Protein AF-A0A7S2A7E8-F1 (afdb_monomer)

Solvent-accessible surface area (backbone atoms only — not comparable to full-atom values): 11114 Å² total; per-residue (Å²): 118,69,70,60,55,54,51,49,54,53,49,52,53,51,51,53,52,53,51,52,56,61,47,58,66,58,62,80,76,66,60,86,74,59,50,56,65,54,48,48,55,54,51,45,58,74,67,76,51,79,96,41,72,71,51,55,52,52,43,50,52,33,48,51,32,36,78,76,61,76,42,86,63,74,76,80,82,70,48,62,59,47,61,46,88,50,102,63,18,38,12,35,29,54,48,53,71,69,57,42,35,69,75,64,32,66,92,35,52,45,44,34,44,48,78,46,66,48,70,79,31,70,78,28,83,93,36,56,86,58,71,27,38,39,38,40,33,28,34,65,89,76,40,30,52,49,16,42,39,35,35,28,83,65,17,56,68,51,36,56,59,51,26,58,43,54,75,67,61,41,34,52,63,62,36,59,72,41,82,61,61,84,93,49,74,62,27,60,71,28,67,59,82,46,68,122

Foldseek 3Di:
DVVVVVVVVVVVVVVVVVVVVVVVVVVVPDDDVLCVLVVVLVVVVVVDQPPDPVQNVVQVVQSCCVVPVVDPDHDDRAFDWDWDPDVFIKIKTADDPVRCCVPQNPVQKWKWKDKADQPVQCVDPVNVPDIKMKMWIAGNVPQWTRMIMTTGPPNVVLVVVVSVVVVVRDGLVVLCPDDDDPPDPSNCSSPTDDID

Nearest PDB structures (foldseek):
  1h6v-assembly1_B  TM=9.463E-01  e=1.784E-16  Rattus norvegicus
  8plm-assembly1_A-2  TM=9.404E-01  e=2.136E-16  Schistosoma mansoni
  4la1-assembly1_B  TM=9.451E-01  e=3.890E-16  Schistosoma japonicum
  8plv-assembly1_A  TM=9.405E-01  e=1.015E-15  Schistosoma mansoni
  2nvk-assembly1_X  TM=9.378E-01  e=2.351E-15  Drosophila melanogaster

Mean predicted aligned error: 10.52 Å

Organism: NCBI:txid49249

Structure (mmCIF, N/CA/C/O backbone):
data_AF-A0A7S2A7E8-F1
#
_entry.id   AF-A0A7S2A7E8-F1
#
loop_
_atom_site.group_PDB
_atom_site.id
_atom_site.type_symbol
_atom_site.label_atom_id
_atom_site.label_alt_id
_atom_site.label_comp_id
_atom_site.label_asym_id
_atom_site.label_entity_id
_atom_site.label_seq_id
_atom_site.pdbx_PDB_ins_code
_atom_site.Cartn_x
_atom_site.Cartn_y
_atom_site.Cartn_z
_atom_site.occupancy
_atom_site.B_iso_or_equiv
_atom_site.auth_seq_id
_atom_site.auth_comp_id
_atom_site.auth_asym_id
_atom_site.auth_atom_id
_atom_site.pdbx_PDB_model_num
ATOM 1 N N . GLY A 1 1 ? 9.754 -28.957 1.665 1.00 45.22 1 GLY A N 1
ATOM 2 C CA . GLY A 1 1 ? 8.669 -28.063 1.221 1.00 45.22 1 GLY A CA 1
ATOM 3 C C . GLY A 1 1 ? 7.466 -28.142 2.140 1.00 45.22 1 GLY A C 1
ATOM 4 O O . GLY A 1 1 ? 7.387 -27.375 3.085 1.00 45.22 1 GLY A O 1
ATOM 5 N N . LEU A 1 2 ? 6.572 -29.110 1.924 1.00 32.28 2 LEU A N 1
ATOM 6 C CA . LEU A 1 2 ? 5.252 -29.182 2.577 1.00 32.28 2 LEU A CA 1
ATOM 7 C C . LEU A 1 2 ? 5.266 -29.453 4.097 1.00 32.28 2 LEU A C 1
ATOM 9 O O . LEU A 1 2 ? 4.418 -28.930 4.810 1.00 32.28 2 LEU A O 1
ATOM 13 N N . ARG A 1 3 ? 6.245 -30.196 4.636 1.00 34.53 3 ARG A N 1
ATOM 14 C CA . ARG A 1 3 ? 6.321 -30.486 6.088 1.00 34.53 3 ARG A CA 1
ATOM 15 C C . ARG A 1 3 ? 6.507 -29.243 6.976 1.00 34.53 3 ARG A C 1
ATOM 17 O O . ARG A 1 3 ? 6.006 -29.241 8.094 1.00 34.53 3 ARG A O 1
ATOM 24 N N . ASN A 1 4 ? 7.163 -28.189 6.483 1.00 41.28 4 ASN A N 1
ATOM 25 C CA . ASN A 1 4 ? 7.377 -26.960 7.263 1.00 41.28 4 ASN A CA 1
ATOM 26 C C . ASN A 1 4 ? 6.110 -26.101 7.361 1.00 41.28 4 ASN A C 1
ATOM 28 O O . ASN A 1 4 ? 5.855 -25.524 8.411 1.00 41.28 4 ASN A O 1
ATOM 32 N N . ILE A 1 5 ? 5.276 -26.094 6.318 1.00 45.22 5 ILE A N 1
ATOM 33 C CA . ILE A 1 5 ? 3.982 -25.393 6.310 1.00 45.22 5 ILE A CA 1
ATOM 34 C C . ILE A 1 5 ? 3.009 -26.071 7.281 1.00 45.22 5 ILE A C 1
ATOM 36 O O . ILE A 1 5 ? 2.375 -25.401 8.090 1.00 45.22 5 ILE A O 1
ATOM 40 N N . TYR A 1 6 ? 2.966 -27.408 7.284 1.00 38.28 6 TYR A N 1
ATOM 41 C CA . TYR A 1 6 ? 2.159 -28.162 8.246 1.00 38.28 6 TYR A CA 1
ATOM 42 C C . TYR A 1 6 ? 2.622 -27.959 9.695 1.00 38.28 6 TYR A C 1
ATOM 44 O O . TYR A 1 6 ? 1.778 -27.821 10.574 1.00 38.28 6 TYR A O 1
ATOM 52 N N . CYS A 1 7 ? 3.932 -27.894 9.964 1.00 39.97 7 CYS A N 1
ATOM 53 C CA . CYS A 1 7 ? 4.437 -27.556 11.301 1.00 39.97 7 CYS A CA 1
ATOM 54 C C . CYS A 1 7 ? 4.085 -26.120 11.719 1.00 39.97 7 CYS A C 1
ATOM 56 O O . CYS A 1 7 ? 3.730 -25.907 12.877 1.00 39.97 7 CYS A O 1
ATOM 58 N N . PHE A 1 8 ? 4.128 -25.160 10.791 1.00 42.25 8 PHE A N 1
ATOM 59 C CA . PHE A 1 8 ? 3.772 -23.762 11.046 1.00 42.25 8 PHE A CA 1
ATOM 60 C C . PHE A 1 8 ? 2.272 -23.587 11.340 1.00 42.25 8 PHE A C 1
ATOM 62 O O . PHE A 1 8 ? 1.911 -22.974 12.340 1.00 42.25 8 PHE A O 1
ATOM 69 N N . LEU A 1 9 ? 1.396 -24.230 10.561 1.00 39.84 9 LEU A N 1
ATOM 70 C CA . LEU A 1 9 ? -0.053 -24.276 10.816 1.00 39.84 9 LEU A CA 1
ATOM 71 C C . LEU A 1 9 ? -0.388 -24.946 12.159 1.00 39.84 9 LEU A C 1
ATOM 73 O O . LEU A 1 9 ? -1.264 -24.485 12.887 1.00 39.84 9 LEU A O 1
ATOM 77 N N . ARG A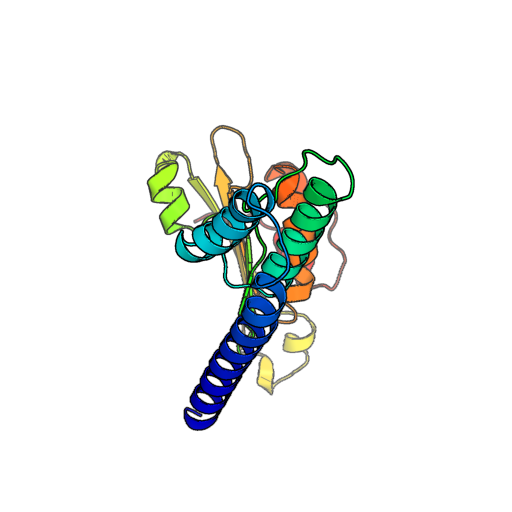 1 10 ? 0.346 -26.003 12.538 1.00 37.91 10 ARG A N 1
ATOM 78 C CA . ARG A 1 10 ? 0.176 -26.671 13.842 1.00 37.91 10 ARG A CA 1
ATOM 79 C C . ARG A 1 10 ? 0.646 -25.811 15.015 1.00 37.91 10 ARG A C 1
ATOM 81 O O . ARG A 1 10 ? 0.077 -25.914 16.100 1.00 37.91 10 ARG A O 1
ATOM 88 N N . PHE A 1 11 ? 1.676 -24.991 14.807 1.00 44.00 11 PHE A N 1
ATOM 89 C CA . PHE A 1 11 ? 2.144 -24.014 15.787 1.00 44.00 11 PHE A CA 1
ATOM 90 C C . PHE A 1 11 ? 1.119 -22.889 15.971 1.00 44.00 11 PHE A C 1
ATOM 92 O O . PHE A 1 11 ? 0.752 -22.599 17.106 1.00 44.00 11 PHE A O 1
ATOM 99 N N . LEU A 1 12 ? 0.570 -22.351 14.877 1.00 42.03 12 LEU A N 1
ATOM 100 C CA . LEU A 1 12 ? -0.511 -21.361 14.900 1.00 42.03 12 LEU A CA 1
ATOM 101 C C . LEU A 1 12 ? -1.766 -21.883 15.609 1.00 42.03 12 LEU A C 1
ATOM 103 O O . LEU A 1 12 ? -2.254 -21.229 16.526 1.00 42.03 12 LEU A O 1
ATOM 107 N N . MET A 1 13 ? -2.234 -23.094 15.285 1.00 40.91 13 MET A N 1
ATOM 108 C CA . MET A 1 13 ? -3.374 -23.692 15.994 1.00 40.91 13 MET A CA 1
ATOM 109 C C . MET A 1 13 ? -3.096 -23.881 17.491 1.00 40.91 13 MET A C 1
ATOM 111 O O . MET A 1 13 ? -3.969 -23.614 18.310 1.00 40.91 13 MET A O 1
ATOM 115 N N . ARG A 1 14 ? -1.886 -24.304 17.885 1.00 39.31 14 ARG A N 1
ATOM 116 C CA . ARG A 1 14 ? -1.528 -24.441 19.310 1.00 39.31 14 ARG A CA 1
ATOM 117 C C . ARG A 1 14 ? -1.414 -23.097 20.029 1.00 39.31 14 ARG A C 1
ATOM 119 O O . ARG A 1 14 ? -1.748 -23.026 21.207 1.00 39.31 14 ARG A O 1
ATOM 126 N N . PHE A 1 15 ? -0.988 -22.044 19.337 1.00 43.00 15 PHE A N 1
ATOM 127 C CA . PHE A 1 15 ? -0.951 -20.688 19.881 1.00 43.00 15 PHE A CA 1
ATOM 128 C C . PHE A 1 15 ? -2.370 -20.140 20.116 1.00 43.00 15 PHE A C 1
ATOM 130 O O . PHE A 1 15 ? -2.640 -19.574 21.172 1.00 43.00 15 PHE A O 1
ATOM 137 N N . PHE A 1 16 ? -3.303 -20.410 19.196 1.00 44.44 16 PHE A N 1
ATOM 138 C CA . PHE A 1 16 ? -4.726 -20.074 19.342 1.00 44.44 16 PHE A CA 1
ATOM 139 C C . PHE A 1 16 ? -5.417 -20.836 20.486 1.00 44.44 16 PHE A C 1
ATOM 141 O O . PHE A 1 16 ? -6.196 -20.243 21.235 1.00 44.44 16 PHE A O 1
ATOM 148 N N . VAL A 1 17 ? -5.099 -22.123 20.672 1.00 45.19 17 VAL A N 1
ATOM 149 C CA . VAL A 1 17 ? -5.604 -22.928 21.805 1.00 45.19 17 VAL A CA 1
ATOM 150 C C . VAL A 1 17 ? -5.052 -22.418 23.146 1.00 45.19 17 VAL A C 1
ATOM 152 O O . VAL A 1 17 ? -5.781 -22.322 24.127 1.00 45.19 17 VAL A O 1
ATOM 155 N N . CYS A 1 18 ? -3.784 -22.004 23.188 1.00 37.19 18 CYS A N 1
ATOM 156 C CA . CYS A 1 18 ? -3.176 -21.452 24.402 1.00 37.19 18 CYS A CA 1
ATOM 157 C C . CYS A 1 18 ? -3.768 -20.078 24.780 1.00 37.19 18 CYS A C 1
ATOM 159 O O . CYS A 1 18 ? -3.973 -19.790 25.959 1.00 37.19 18 CYS A O 1
ATOM 161 N N . LEU A 1 19 ? -4.109 -19.242 23.787 1.00 46.53 19 LEU A N 1
ATOM 162 C CA . LEU A 1 19 ? -4.817 -17.981 24.027 1.00 46.53 19 LEU A CA 1
ATOM 163 C C . LEU A 1 19 ? -6.229 -18.224 24.573 1.00 46.53 19 LEU A C 1
ATOM 165 O O . LEU A 1 19 ? -6.632 -17.569 25.529 1.00 46.53 19 LEU A O 1
ATOM 169 N N . THR A 1 20 ? -6.965 -19.177 23.998 1.00 45.25 20 THR A N 1
ATOM 170 C CA . THR A 1 20 ? -8.332 -19.494 24.441 1.00 45.25 20 THR A CA 1
ATOM 171 C C . THR A 1 20 ? -8.359 -20.069 25.858 1.00 45.25 20 THR A C 1
ATOM 173 O O . THR A 1 20 ? -9.197 -19.645 26.650 1.00 45.25 20 THR A O 1
ATOM 176 N N . GLU A 1 21 ? -7.414 -20.932 26.245 1.00 37.22 21 GLU A N 1
ATOM 177 C CA . GLU A 1 21 ? -7.353 -21.448 27.623 1.00 37.22 21 GLU A CA 1
ATOM 178 C C . GLU A 1 21 ? -6.929 -20.388 28.658 1.00 37.22 21 GLU A C 1
ATOM 180 O O . GLU A 1 21 ? -7.515 -20.327 29.742 1.00 37.22 21 GLU A O 1
ATOM 185 N N . CYS A 1 22 ? -5.992 -19.492 28.324 1.00 39.41 22 CYS A N 1
ATOM 186 C CA . CYS A 1 22 ? -5.633 -18.365 29.197 1.00 39.41 22 CYS A CA 1
ATOM 187 C C . CYS A 1 22 ? -6.807 -17.390 29.414 1.00 39.41 22 CYS A C 1
ATOM 189 O O . CYS A 1 22 ? -6.968 -16.844 30.508 1.00 39.41 22 CYS A O 1
ATOM 191 N N . ILE A 1 23 ? -7.646 -17.202 28.393 1.00 47.34 23 ILE A N 1
ATOM 192 C CA . ILE A 1 23 ? -8.813 -16.309 28.413 1.00 47.34 23 ILE A CA 1
ATOM 193 C C . ILE A 1 23 ? -9.976 -16.919 29.205 1.00 47.34 23 ILE A C 1
ATOM 195 O O . ILE A 1 23 ? -10.592 -16.229 30.017 1.00 47.34 23 ILE A O 1
ATOM 199 N N . VAL A 1 24 ? -10.261 -18.217 29.043 1.00 44.88 24 VAL A N 1
ATOM 200 C CA . VAL A 1 24 ? -11.333 -18.900 29.798 1.00 44.88 24 VAL A CA 1
ATOM 201 C C . VAL A 1 24 ? -11.050 -18.884 31.305 1.00 44.88 24 VAL A C 1
ATOM 203 O O . VAL A 1 24 ? -11.980 -18.790 32.109 1.00 44.88 24 VAL A O 1
ATOM 206 N N . LEU A 1 25 ? -9.776 -18.884 31.713 1.00 37.72 25 LEU A N 1
ATOM 207 C CA . LEU A 1 25 ? -9.400 -18.732 33.121 1.00 37.72 25 LEU A CA 1
ATOM 208 C C . LEU A 1 25 ? -9.714 -17.328 33.675 1.00 37.72 25 LEU A C 1
ATOM 210 O O . LEU A 1 25 ? -10.028 -17.195 34.857 1.00 37.72 25 LEU A O 1
ATOM 214 N N . THR A 1 26 ? -9.689 -16.291 32.830 1.00 44.03 26 THR A N 1
ATOM 215 C CA . THR A 1 26 ? -10.048 -14.913 33.217 1.00 44.03 26 THR A CA 1
ATOM 216 C C . THR A 1 26 ? -11.568 -14.707 33.313 1.00 44.03 26 THR A C 1
ATOM 218 O O . THR A 1 26 ? -12.028 -13.834 34.046 1.00 44.03 26 THR A O 1
ATOM 221 N N . MET A 1 27 ? -12.368 -15.547 32.642 1.00 39.22 27 MET A N 1
ATOM 222 C CA . MET A 1 27 ? -13.838 -15.449 32.589 1.00 39.22 27 MET A CA 1
ATOM 223 C C . MET A 1 27 ? -14.564 -15.829 33.892 1.00 39.22 27 MET A C 1
ATOM 225 O O . MET A 1 27 ? -15.758 -15.573 34.012 1.00 39.22 27 MET A O 1
ATOM 229 N N . ARG A 1 28 ? -13.890 -16.419 34.891 1.00 38.84 28 ARG A N 1
ATOM 230 C CA . ARG A 1 28 ? -14.536 -16.798 36.169 1.00 38.84 28 ARG A CA 1
ATOM 231 C C . ARG A 1 28 ? -14.682 -15.655 37.182 1.00 38.84 28 ARG A C 1
ATOM 233 O O . ARG A 1 28 ? -15.254 -15.886 38.241 1.00 38.84 28 ARG A O 1
ATOM 240 N N . VAL A 1 29 ? -14.172 -14.457 36.888 1.00 43.53 29 VAL A N 1
ATOM 241 C CA . VAL A 1 29 ? -14.037 -13.373 37.884 1.00 43.53 29 VAL A CA 1
ATOM 242 C C . VAL A 1 29 ? -14.904 -12.139 37.582 1.00 43.53 29 VAL A C 1
ATOM 244 O O . VAL A 1 29 ? -14.930 -11.220 38.392 1.00 43.53 29 VAL A O 1
ATOM 247 N N . ILE A 1 30 ? -15.630 -12.070 36.459 1.00 44.19 30 ILE A N 1
ATOM 248 C CA . ILE A 1 30 ? -16.087 -10.766 35.949 1.00 44.19 30 ILE A CA 1
ATOM 249 C C . ILE A 1 30 ? -17.612 -10.701 35.715 1.00 44.19 30 ILE A C 1
ATOM 251 O O . ILE A 1 30 ? -18.166 -11.465 34.928 1.00 44.19 30 ILE A O 1
ATOM 255 N N . ASP A 1 31 ? -18.260 -9.763 36.420 1.00 40.94 31 ASP A N 1
ATOM 256 C CA . ASP A 1 31 ? -19.704 -9.477 36.466 1.00 40.94 31 ASP A CA 1
ATOM 257 C C . ASP A 1 31 ? -20.374 -9.195 35.104 1.00 40.94 31 ASP A C 1
ATOM 259 O O . ASP A 1 31 ? -19.752 -8.782 34.123 1.00 40.94 31 ASP A O 1
ATOM 263 N N . SER A 1 32 ? -21.702 -9.347 35.081 1.00 44.53 32 SER A N 1
ATOM 264 C CA . SER A 1 32 ? -22.597 -9.389 33.911 1.00 44.53 32 SER A CA 1
ATOM 265 C C . SER A 1 32 ? -22.569 -8.197 32.937 1.00 44.53 32 SER A C 1
ATOM 267 O O . SER A 1 32 ? -23.084 -8.339 31.829 1.00 44.53 32 SER A O 1
ATOM 269 N N . LEU A 1 33 ? -21.969 -7.050 33.282 1.00 44.44 33 LEU A N 1
ATOM 270 C CA . LEU A 1 33 ? -21.757 -5.942 32.330 1.00 44.44 33 LEU A CA 1
ATOM 271 C C . LEU A 1 33 ? -20.507 -6.126 31.451 1.00 44.44 33 LEU A C 1
ATOM 273 O O . LEU A 1 33 ? -20.507 -5.695 30.302 1.00 44.44 33 LEU A O 1
ATOM 277 N N . PHE A 1 34 ? -19.468 -6.803 31.943 1.00 46.28 34 PHE A N 1
ATOM 278 C CA . PHE A 1 34 ? -18.232 -7.039 31.183 1.00 46.28 34 PHE A CA 1
ATOM 279 C C . PHE A 1 34 ? -18.396 -8.084 30.080 1.00 46.28 34 PHE A C 1
ATOM 281 O O . PHE A 1 34 ? -17.611 -8.124 29.131 1.00 46.28 34 PHE A O 1
ATOM 288 N N . CYS A 1 35 ? -19.422 -8.928 30.202 1.00 50.41 35 CYS A N 1
ATOM 289 C CA . CYS A 1 35 ? -19.690 -9.988 29.247 1.00 50.41 35 CYS A CA 1
ATOM 290 C C . CYS A 1 35 ? -19.978 -9.413 27.853 1.00 50.41 35 CYS A C 1
ATOM 292 O O . CYS A 1 35 ? -19.478 -9.953 26.881 1.00 50.41 35 CYS A O 1
ATOM 294 N N . PHE A 1 36 ? -20.681 -8.280 27.728 1.00 52.56 36 PHE A N 1
ATOM 295 C CA . PHE A 1 36 ? -21.086 -7.756 26.416 1.00 52.56 36 PHE A CA 1
ATOM 296 C C . PHE A 1 36 ? -19.918 -7.321 25.525 1.00 52.56 36 PHE A C 1
ATOM 298 O O . PHE A 1 36 ? -19.856 -7.758 24.380 1.00 52.56 36 PHE A O 1
ATOM 305 N N . ASP A 1 37 ? -18.980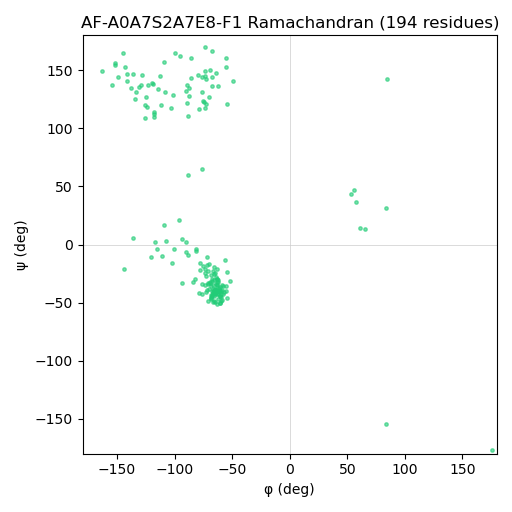 -6.515 26.027 1.00 52.09 37 ASP A N 1
ATOM 306 C CA . ASP A 1 37 ? -17.855 -6.022 25.217 1.00 52.09 37 ASP A CA 1
ATOM 307 C C . ASP A 1 37 ? -16.840 -7.124 24.880 1.00 52.09 37 ASP A C 1
ATOM 309 O O . ASP A 1 37 ? -16.262 -7.137 23.790 1.00 52.09 37 ASP A O 1
ATOM 313 N N . LEU A 1 38 ? -16.635 -8.073 25.801 1.00 54.88 38 LEU A N 1
ATOM 314 C CA . LEU A 1 38 ? -15.753 -9.219 25.590 1.00 54.88 38 LEU A CA 1
ATOM 315 C C . LEU A 1 38 ? -16.381 -10.224 24.609 1.00 54.88 38 LEU A C 1
ATOM 317 O O . LEU A 1 38 ? -15.700 -10.726 23.717 1.00 54.88 38 LEU A O 1
ATOM 321 N N . LEU A 1 39 ? -17.690 -10.471 24.723 1.00 54.78 39 LEU A N 1
ATOM 322 C CA . LEU A 1 39 ? -18.442 -11.298 23.780 1.00 54.78 39 LEU A CA 1
ATOM 323 C C . LEU A 1 39 ? -18.456 -10.649 22.390 1.00 54.78 39 LEU A C 1
ATOM 325 O O . LEU A 1 39 ? -18.229 -11.347 21.411 1.00 54.78 39 LEU A O 1
ATOM 329 N N . PHE A 1 40 ? -18.610 -9.320 22.301 1.00 56.03 40 PHE A N 1
ATOM 330 C CA . PHE A 1 40 ? -18.488 -8.578 21.040 1.00 56.03 40 PHE A CA 1
ATOM 331 C C . PHE A 1 40 ? -17.092 -8.706 20.433 1.00 56.03 40 PHE A C 1
ATOM 333 O O . PHE A 1 40 ? -16.971 -8.857 19.224 1.00 56.03 40 PHE A O 1
ATOM 340 N N . PHE A 1 41 ? -16.033 -8.661 21.246 1.00 56.84 41 PHE A N 1
ATOM 341 C CA . PHE A 1 41 ? -14.663 -8.866 20.777 1.00 56.84 41 PHE A CA 1
ATOM 342 C C . PHE A 1 41 ? -14.480 -10.253 20.143 1.00 56.84 41 PHE A C 1
ATOM 344 O O . PHE A 1 41 ? -13.921 -10.345 19.053 1.00 56.84 41 PHE A O 1
ATOM 351 N N . PHE A 1 42 ? -14.994 -11.319 20.765 1.00 57.16 42 PHE A N 1
ATOM 352 C CA . PHE A 1 42 ? -14.919 -12.671 20.195 1.00 57.16 42 PHE A CA 1
ATOM 353 C C . PHE A 1 42 ? -15.845 -12.876 18.991 1.00 57.16 42 PHE A C 1
ATOM 355 O O . PHE A 1 42 ? -15.435 -13.483 18.005 1.00 57.16 42 PHE A O 1
ATOM 362 N N . ASP A 1 43 ? -17.059 -12.328 19.029 1.00 53.88 43 ASP A N 1
ATOM 363 C CA . ASP A 1 43 ? -18.019 -12.382 17.920 1.00 53.88 43 ASP A CA 1
ATOM 364 C C . ASP A 1 43 ? -17.480 -11.651 16.678 1.00 53.88 43 ASP A C 1
ATOM 366 O O . ASP A 1 43 ? -17.620 -12.100 15.545 1.00 53.88 43 ASP A O 1
ATOM 370 N N . LYS A 1 44 ? -16.729 -10.568 16.888 1.00 54.53 44 LYS A N 1
ATOM 371 C CA . LYS A 1 44 ? -16.010 -9.840 15.840 1.00 54.53 44 LYS A CA 1
ATOM 372 C C . LYS A 1 44 ? -14.952 -10.708 15.141 1.00 54.53 44 LYS A C 1
ATOM 374 O O . LYS A 1 44 ? -14.870 -10.663 13.916 1.00 54.53 44 LYS A O 1
ATOM 379 N N . PHE A 1 45 ? -14.210 -11.553 15.863 1.00 57.72 45 PHE A N 1
ATOM 380 C CA . PHE A 1 45 ? -13.316 -12.539 15.233 1.00 57.72 45 PHE A CA 1
ATOM 381 C C . PHE A 1 45 ? -14.082 -13.583 14.406 1.00 57.72 45 PHE A C 1
ATOM 383 O O . PHE A 1 45 ? -13.609 -13.981 13.347 1.00 57.72 45 PHE A O 1
ATOM 390 N N . ALA A 1 46 ? -15.288 -13.972 14.829 1.00 53.41 46 ALA A N 1
ATOM 391 C CA . ALA A 1 46 ? -16.144 -14.884 14.067 1.00 53.41 46 ALA A CA 1
ATOM 392 C C . ALA A 1 46 ? -16.763 -14.245 12.800 1.00 53.41 46 ALA A C 1
ATOM 394 O O . ALA A 1 46 ? -17.198 -14.964 11.904 1.00 53.41 46 ALA A O 1
ATOM 395 N N . GLN A 1 47 ? -16.776 -12.910 12.694 1.00 55.75 47 GLN A N 1
ATOM 396 C CA . GLN A 1 47 ? -17.412 -12.138 11.613 1.00 55.75 47 GLN A CA 1
ATOM 397 C C . GLN A 1 47 ? -16.461 -11.718 10.470 1.00 55.75 47 GLN A C 1
ATOM 399 O O . GLN A 1 47 ? -16.766 -10.780 9.734 1.00 55.75 47 GLN A O 1
ATOM 404 N N . GLY A 1 48 ? -15.322 -12.394 10.285 1.00 63.78 48 GLY A N 1
ATOM 405 C CA . GLY A 1 48 ? -14.444 -12.156 9.125 1.00 63.78 48 GLY A CA 1
ATOM 406 C C . GLY A 1 48 ? -13.468 -10.985 9.284 1.00 63.78 48 GLY A C 1
ATOM 407 O O . GLY A 1 48 ? -13.120 -10.319 8.311 1.00 63.78 48 GLY A O 1
ATOM 408 N N . ILE A 1 49 ? -13.021 -10.719 10.511 1.00 74.94 49 ILE A N 1
ATOM 409 C CA . ILE A 1 49 ? -11.944 -9.760 10.781 1.00 74.94 49 ILE A CA 1
ATOM 410 C C . ILE A 1 49 ? -10.587 -10.371 10.414 1.00 74.94 49 ILE A C 1
ATOM 412 O O . ILE A 1 49 ? -10.387 -11.560 10.654 1.00 74.94 49 ILE A O 1
ATOM 416 N N . PRO A 1 50 ? -9.624 -9.581 9.893 1.00 78.19 50 PRO A N 1
ATOM 417 C CA . PRO A 1 50 ? -8.292 -10.092 9.588 1.00 78.19 50 PRO A CA 1
ATOM 418 C C . PRO A 1 50 ? -7.627 -10.764 10.798 1.00 78.19 50 PRO A C 1
ATOM 420 O O . PRO A 1 50 ? -7.393 -10.128 11.829 1.00 78.19 50 PRO A O 1
ATOM 423 N N . GLU A 1 51 ? -7.280 -12.044 10.650 1.00 85.75 51 GLU A N 1
ATOM 424 C CA . GLU A 1 51 ? -6.622 -12.868 11.673 1.00 85.75 51 GLU A CA 1
ATOM 425 C C . GLU A 1 51 ? -5.124 -12.526 11.796 1.00 85.75 51 GLU A C 1
ATOM 427 O O . GLU A 1 51 ? -4.241 -13.321 11.478 1.00 85.75 51 GLU A O 1
ATOM 432 N N . LEU A 1 52 ? -4.822 -11.301 12.233 1.00 85.88 52 LEU A N 1
ATOM 433 C CA . LEU A 1 52 ? -3.460 -10.772 12.322 1.00 85.88 52 LEU A CA 1
ATOM 434 C C . LEU A 1 52 ? -3.093 -10.413 13.766 1.00 85.88 52 LEU A C 1
ATOM 436 O O . LEU A 1 52 ? -3.863 -9.776 14.486 1.00 85.88 52 LEU A O 1
ATOM 440 N N . THR A 1 53 ? -1.870 -10.744 14.188 1.00 88.88 53 THR A N 1
ATOM 441 C CA . THR A 1 53 ? -1.383 -10.441 15.546 1.00 88.88 53 THR A CA 1
ATOM 442 C C . THR A 1 53 ? -1.490 -8.950 15.915 1.00 88.88 53 THR A C 1
ATOM 444 O O . THR A 1 53 ? -2.018 -8.658 16.991 1.00 88.88 53 THR A O 1
ATOM 447 N N . PRO A 1 54 ? -1.086 -7.979 15.060 1.00 90.50 54 PRO A N 1
ATOM 448 C CA . PRO A 1 54 ? -1.240 -6.555 15.379 1.00 90.50 54 PRO A CA 1
ATOM 449 C C . PRO A 1 54 ? -2.703 -6.127 15.534 1.00 90.50 54 PRO A C 1
ATOM 451 O O . PRO A 1 54 ? -3.002 -5.228 16.320 1.00 90.50 54 PRO A O 1
ATOM 454 N N . VAL A 1 55 ? -3.622 -6.797 14.829 1.00 89.25 55 VAL A N 1
ATOM 455 C CA . VAL A 1 55 ? -5.062 -6.534 14.927 1.00 89.25 55 VAL A CA 1
ATOM 456 C C . VAL A 1 55 ? -5.588 -6.954 16.294 1.00 89.25 55 VAL A C 1
ATOM 458 O O . VAL A 1 55 ? -6.244 -6.158 16.962 1.00 89.25 55 VAL A O 1
ATOM 461 N N . ALA A 1 56 ? -5.233 -8.156 16.757 1.00 87.88 56 ALA A N 1
ATOM 462 C CA . ALA A 1 56 ? -5.613 -8.639 18.084 1.00 87.88 56 ALA A CA 1
ATOM 463 C C . ALA A 1 56 ? -5.075 -7.735 19.209 1.00 87.88 56 ALA A C 1
ATOM 465 O O . ALA A 1 56 ? -5.811 -7.397 20.138 1.00 87.88 56 ALA A O 1
ATOM 466 N N . ILE A 1 57 ? -3.817 -7.291 19.101 1.00 87.75 57 ILE A N 1
ATOM 467 C CA . ILE A 1 57 ? -3.191 -6.389 20.079 1.00 87.75 57 ILE A CA 1
ATOM 468 C C . ILE A 1 57 ? -3.921 -5.041 20.117 1.00 87.75 57 ILE A C 1
ATOM 470 O O . ILE A 1 57 ? -4.319 -4.590 21.192 1.00 87.75 57 ILE A O 1
ATOM 474 N N . GLN A 1 58 ? -4.142 -4.403 18.962 1.00 91.75 58 GLN A N 1
ATOM 475 C CA . GLN A 1 58 ? -4.799 -3.095 18.909 1.00 91.75 58 GLN A CA 1
ATOM 476 C C . GLN A 1 58 ? -6.256 -3.164 19.383 1.00 91.75 58 GLN A C 1
ATOM 478 O O . GLN A 1 58 ? -6.715 -2.274 20.105 1.00 91.75 58 GLN A O 1
ATOM 483 N N . ALA A 1 59 ? -6.973 -4.232 19.026 1.00 89.75 59 ALA A N 1
ATOM 484 C CA . ALA A 1 59 ? -8.327 -4.480 19.502 1.00 89.75 59 ALA A CA 1
ATOM 485 C C . ALA A 1 59 ? -8.360 -4.624 21.034 1.00 89.75 59 ALA A C 1
ATOM 487 O O . ALA A 1 59 ? -9.206 -4.006 21.682 1.00 89.75 59 ALA A O 1
ATOM 488 N N . GLY A 1 60 ? -7.409 -5.367 21.615 1.00 87.75 60 GLY A N 1
ATOM 489 C CA . GLY A 1 60 ? -7.262 -5.527 23.064 1.00 87.75 60 GLY A CA 1
ATOM 490 C C . GLY A 1 60 ? -6.933 -4.216 23.786 1.00 87.75 60 GLY A C 1
ATOM 491 O O . GLY A 1 60 ? -7.546 -3.907 24.807 1.00 87.75 60 GLY A O 1
ATOM 492 N N . ILE A 1 61 ? -6.034 -3.397 23.227 1.00 91.06 61 ILE A N 1
ATOM 493 C CA . ILE A 1 61 ? -5.712 -2.062 23.760 1.00 91.06 61 ILE A CA 1
ATOM 494 C C . ILE A 1 61 ? -6.959 -1.172 23.770 1.00 91.06 61 ILE A C 1
ATOM 496 O O . ILE A 1 61 ? -7.285 -0.579 24.800 1.00 91.06 61 ILE A O 1
ATOM 500 N N . ASN A 1 62 ? -7.677 -1.089 22.647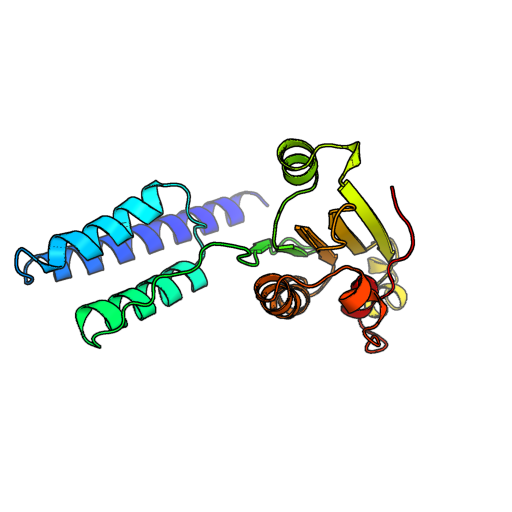 1.00 91.12 62 ASN A N 1
ATOM 501 C CA . ASN A 1 62 ? -8.880 -0.261 22.555 1.00 91.12 62 ASN A CA 1
ATOM 502 C C . ASN A 1 62 ? -9.973 -0.771 23.501 1.00 91.12 62 ASN A C 1
ATOM 504 O O . ASN A 1 62 ? -10.614 0.029 24.172 1.00 91.12 62 ASN A O 1
ATOM 508 N N . LEU A 1 63 ? -10.148 -2.090 23.618 1.00 90.38 63 LEU A N 1
ATOM 509 C CA . LEU A 1 63 ? -11.075 -2.688 24.576 1.00 90.38 63 LEU A CA 1
ATOM 510 C C . LEU A 1 63 ? -10.721 -2.319 26.024 1.00 90.38 63 LEU A C 1
ATOM 512 O O . LEU A 1 63 ? -11.581 -1.832 26.753 1.00 90.38 63 LEU A O 1
ATOM 516 N N . SER A 1 64 ? -9.455 -2.468 26.425 1.00 92.38 64 SER A N 1
ATOM 517 C CA . SER A 1 64 ? -8.999 -2.096 27.770 1.00 92.38 64 SER A CA 1
ATOM 518 C C . SER A 1 64 ? -9.238 -0.614 28.069 1.00 92.38 64 SER A C 1
ATOM 520 O O . SER A 1 64 ? -9.621 -0.266 29.184 1.00 92.38 64 SER A O 1
ATOM 522 N N . ARG A 1 65 ? -9.034 0.271 27.084 1.00 93.31 65 ARG A N 1
ATOM 523 C CA . ARG A 1 65 ? -9.298 1.712 27.230 1.00 93.31 65 ARG A CA 1
ATOM 524 C C . ARG A 1 65 ? -10.782 2.020 27.411 1.00 93.31 65 ARG A C 1
ATOM 526 O O . ARG A 1 65 ? -11.100 2.950 28.146 1.00 93.31 65 ARG A O 1
ATOM 533 N N . ARG A 1 66 ? -11.683 1.265 26.776 1.00 92.69 66 ARG A N 1
ATOM 534 C CA . ARG A 1 66 ? -13.132 1.428 26.978 1.00 92.69 66 ARG A CA 1
ATOM 535 C C . ARG A 1 66 ? -13.566 0.934 28.355 1.00 92.69 66 ARG A C 1
ATOM 537 O O . ARG A 1 66 ? -14.218 1.674 29.081 1.00 92.69 66 ARG A O 1
ATOM 544 N N . LEU A 1 67 ? -13.129 -0.267 28.738 1.00 89.69 67 LEU A N 1
ATOM 545 C CA . LEU A 1 67 ? -13.521 -0.895 30.004 1.00 89.69 67 LEU A CA 1
ATOM 546 C C . LEU A 1 67 ? -12.990 -0.151 31.234 1.00 89.69 67 LEU A C 1
ATOM 548 O O . LEU A 1 67 ? -13.705 -0.011 32.221 1.00 89.69 67 LEU A O 1
ATOM 552 N N . PHE A 1 68 ? -11.741 0.319 31.185 1.00 93.88 68 PHE A N 1
ATOM 553 C CA . PHE A 1 68 ? -11.050 0.840 32.371 1.00 93.88 68 PHE A CA 1
ATOM 554 C C . PHE A 1 68 ? -10.602 2.300 32.247 1.00 93.88 68 PHE A C 1
ATOM 556 O O . PHE A 1 68 ? -10.188 2.893 33.238 1.00 93.88 68 PHE A O 1
ATOM 563 N N . GLY A 1 69 ? -10.659 2.886 31.048 1.00 91.69 69 GLY A N 1
ATOM 564 C CA . GLY A 1 69 ? -10.149 4.233 30.771 1.00 91.69 69 GLY A CA 1
ATOM 565 C C . GLY A 1 69 ? -11.203 5.249 30.330 1.00 91.69 69 GLY A C 1
ATOM 566 O O . GLY A 1 69 ? -10.834 6.374 30.008 1.00 91.69 69 GLY A O 1
ATOM 567 N N . GLY A 1 70 ? -12.487 4.872 30.264 1.00 92.44 70 GLY A N 1
ATOM 568 C CA . GLY A 1 70 ? -13.573 5.759 29.824 1.00 92.44 70 GLY A CA 1
ATOM 569 C C . GLY A 1 70 ? -13.488 6.194 28.355 1.00 92.44 70 GLY A C 1
ATOM 570 O O . GLY A 1 70 ? -14.179 7.125 27.948 1.00 92.44 70 GLY A O 1
ATOM 571 N N . SER A 1 71 ? -12.635 5.550 27.552 1.00 94.62 71 SER A N 1
ATOM 572 C CA . SER A 1 71 ? -12.554 5.817 26.116 1.00 94.62 71 SER A CA 1
ATOM 573 C C . SER A 1 71 ? -13.818 5.329 25.409 1.00 94.62 71 SER A C 1
ATOM 575 O O . SER A 1 71 ? -14.430 4.343 25.812 1.00 94.62 71 SER A O 1
ATOM 577 N N . THR A 1 72 ? -14.181 5.985 24.311 1.00 93.81 72 THR A N 1
ATOM 578 C CA . THR A 1 72 ? -15.230 5.534 23.383 1.00 93.81 72 THR A CA 1
ATOM 579 C C . THR A 1 72 ? -14.650 5.025 22.062 1.00 93.81 72 THR A C 1
ATOM 581 O O . THR A 1 72 ? -15.394 4.645 21.158 1.00 93.81 72 THR A O 1
ATOM 584 N N . GLU A 1 73 ? -13.320 4.992 21.933 1.00 91.56 73 GLU A N 1
ATOM 585 C CA . GLU A 1 73 ? -12.658 4.604 20.694 1.00 91.56 73 GLU A CA 1
ATOM 586 C C . GLU A 1 73 ? -12.831 3.105 20.417 1.00 91.56 73 GLU A C 1
ATOM 588 O O . GLU A 1 73 ? -12.533 2.225 21.238 1.00 91.56 73 GLU A O 1
ATOM 593 N N . SER A 1 74 ? -13.312 2.810 19.211 1.00 88.81 74 SER A N 1
ATOM 594 C CA . SER A 1 74 ? -13.389 1.458 18.669 1.00 88.81 74 SER A CA 1
ATOM 595 C C . SER A 1 74 ? -12.225 1.198 17.717 1.00 88.81 74 SER A C 1
ATOM 597 O O . SER A 1 74 ? -11.494 2.105 17.318 1.00 88.81 74 SER A O 1
ATOM 599 N N . MET A 1 75 ? -11.990 -0.072 17.401 1.00 87.69 75 MET A N 1
ATOM 600 C CA . MET A 1 75 ? -10.978 -0.423 16.416 1.00 87.69 75 MET A CA 1
ATOM 601 C C . MET A 1 75 ? -11.487 -0.154 14.996 1.00 87.69 75 MET A C 1
ATOM 603 O O . MET A 1 75 ? -12.571 -0.595 14.623 1.00 87.69 75 MET A O 1
ATOM 607 N N . ASP A 1 76 ? -10.663 0.526 14.201 1.00 89.50 76 ASP A N 1
ATOM 608 C CA . ASP A 1 76 ? -10.872 0.692 12.767 1.00 89.50 76 ASP A CA 1
ATOM 609 C C . ASP A 1 76 ? -10.236 -0.472 11.994 1.00 89.50 76 ASP A C 1
ATOM 611 O O . ASP A 1 76 ? -9.009 -0.594 11.924 1.00 89.50 76 ASP A O 1
ATOM 615 N N . TYR A 1 77 ? -11.093 -1.308 11.409 1.00 89.50 77 TYR A N 1
ATOM 616 C CA . TYR A 1 77 ? -10.709 -2.482 10.625 1.00 89.50 77 TYR A CA 1
ATOM 617 C C . TYR A 1 77 ? -10.527 -2.194 9.129 1.00 89.50 77 TYR A C 1
ATOM 619 O O . TYR A 1 77 ? -10.242 -3.109 8.359 1.00 89.50 77 TYR A O 1
ATOM 627 N N . LYS A 1 78 ? -10.680 -0.940 8.691 1.00 90.00 78 LYS A N 1
ATOM 628 C CA . LYS A 1 78 ? -10.439 -0.565 7.296 1.00 90.00 78 LYS A CA 1
ATOM 629 C C . LYS A 1 78 ? -8.946 -0.389 7.033 1.00 90.00 78 LYS A C 1
ATOM 631 O O . LYS A 1 78 ? -8.200 0.106 7.886 1.00 90.00 78 LYS A O 1
ATOM 636 N N . ASN A 1 79 ? -8.537 -0.740 5.812 1.00 91.69 79 ASN A N 1
ATOM 637 C CA . ASN A 1 79 ? -7.183 -0.534 5.290 1.00 91.69 79 ASN A CA 1
ATOM 638 C C . ASN A 1 79 ? -6.090 -1.105 6.211 1.00 91.69 79 ASN A C 1
ATOM 640 O O . ASN A 1 79 ? -5.078 -0.454 6.472 1.00 91.69 79 ASN A O 1
ATOM 644 N N . ILE A 1 80 ? -6.303 -2.318 6.729 1.00 94.06 80 ILE A N 1
ATOM 645 C CA . ILE A 1 80 ? -5.273 -3.050 7.467 1.00 94.06 80 ILE A CA 1
ATOM 646 C C . ILE A 1 80 ? -4.235 -3.565 6.463 1.00 94.06 80 ILE A C 1
ATOM 648 O O . ILE A 1 80 ? -4.559 -4.372 5.591 1.00 94.06 80 ILE A O 1
ATOM 652 N N . CYS A 1 81 ? -2.986 -3.109 6.590 1.00 95.12 81 CYS A N 1
ATOM 653 C CA . CYS A 1 81 ? -1.885 -3.661 5.805 1.00 95.12 81 CYS A CA 1
ATOM 654 C C . CYS A 1 81 ? -1.673 -5.134 6.136 1.00 95.12 81 CYS A C 1
ATOM 656 O O . CYS A 1 81 ? -1.627 -5.522 7.303 1.00 95.12 81 CYS A O 1
ATOM 658 N N . THR A 1 82 ? -1.476 -5.931 5.094 1.00 94.75 82 THR A N 1
ATOM 659 C CA . THR A 1 82 ? -1.166 -7.355 5.206 1.00 94.75 82 THR A CA 1
ATOM 660 C C . THR A 1 82 ? 0.073 -7.666 4.382 1.00 94.75 82 THR A C 1
ATOM 662 O O . THR A 1 82 ? 0.312 -7.053 3.341 1.00 94.75 82 THR A O 1
ATOM 665 N N . THR A 1 83 ? 0.890 -8.611 4.842 1.00 97.06 83 THR A N 1
ATOM 666 C CA . THR A 1 83 ? 2.052 -9.094 4.089 1.00 97.06 83 THR A CA 1
ATOM 667 C C . THR A 1 83 ? 2.162 -10.605 4.186 1.00 97.06 83 THR A C 1
ATOM 669 O O . THR A 1 83 ? 2.036 -11.186 5.263 1.00 97.06 83 THR A O 1
ATOM 672 N N . VAL A 1 84 ? 2.403 -11.237 3.042 1.00 95.94 84 VAL A N 1
ATOM 673 C CA . VAL A 1 84 ? 2.695 -12.659 2.905 1.00 95.94 84 VAL A CA 1
ATOM 674 C C . VAL A 1 84 ? 4.198 -12.818 2.680 1.00 95.94 84 VAL A C 1
ATOM 676 O O . VAL A 1 84 ? 4.740 -12.353 1.677 1.00 95.94 84 VAL A O 1
ATOM 679 N N . PHE A 1 85 ? 4.872 -13.496 3.609 1.00 95.69 85 PHE A N 1
ATOM 680 C CA . PHE A 1 85 ? 6.329 -13.679 3.609 1.00 95.69 85 PHE A CA 1
ATOM 681 C C . PHE A 1 85 ? 6.763 -14.917 2.809 1.00 95.69 85 PHE A C 1
ATOM 683 O O . PHE A 1 85 ? 7.344 -15.869 3.332 1.00 95.69 85 PHE A O 1
ATOM 690 N N . THR A 1 86 ? 6.424 -14.929 1.522 1.00 93.31 86 THR A N 1
ATOM 691 C CA . THR A 1 86 ? 6.982 -15.863 0.533 1.00 93.31 86 THR A CA 1
ATOM 692 C C . THR A 1 86 ? 8.432 -15.494 0.178 1.00 93.31 86 THR A C 1
ATOM 694 O O . THR A 1 86 ? 8.886 -14.416 0.553 1.00 93.31 86 THR A O 1
ATOM 697 N N . PRO A 1 87 ? 9.188 -16.345 -0.555 1.00 91.94 87 PRO A N 1
ATOM 698 C CA . PRO A 1 87 ? 10.563 -16.019 -0.962 1.00 91.94 87 PRO A CA 1
ATOM 699 C C . PRO A 1 87 ? 10.717 -14.663 -1.671 1.00 91.94 87 PRO A C 1
ATOM 701 O O . PRO A 1 87 ? 11.748 -14.015 -1.532 1.00 91.94 87 PRO A O 1
ATOM 704 N N . ILE A 1 88 ? 9.685 -14.240 -2.405 1.00 93.00 88 ILE A N 1
ATOM 705 C CA . ILE A 1 88 ? 9.455 -12.842 -2.772 1.00 93.00 88 ILE A CA 1
ATOM 706 C C . ILE A 1 88 ? 8.206 -12.420 -2.016 1.00 93.00 88 ILE A C 1
ATOM 708 O O . ILE A 1 88 ? 7.163 -13.057 -2.173 1.00 93.00 88 ILE A O 1
ATOM 712 N N . GLU A 1 89 ? 8.320 -11.411 -1.165 1.00 97.75 89 GLU A N 1
ATOM 713 C CA . GLU A 1 89 ? 7.234 -10.997 -0.286 1.00 97.75 89 GLU A CA 1
ATOM 714 C C . GLU A 1 89 ? 6.146 -10.269 -1.073 1.00 97.75 89 GLU A C 1
ATOM 716 O O . GLU A 1 89 ? 6.416 -9.583 -2.060 1.00 97.75 89 GLU A O 1
ATOM 721 N N . TYR A 1 90 ? 4.910 -10.395 -0.604 1.00 98.12 90 TYR A N 1
ATOM 722 C CA . TYR A 1 90 ? 3.765 -9.690 -1.158 1.00 98.12 90 TYR A CA 1
ATOM 723 C C . TYR A 1 90 ? 3.064 -8.893 -0.065 1.00 98.12 90 TYR A C 1
ATOM 725 O O . TYR A 1 90 ? 2.561 -9.471 0.896 1.00 98.12 90 TYR A O 1
ATOM 733 N N . GLY A 1 91 ? 3.021 -7.576 -0.217 1.00 98.06 91 GLY A N 1
ATOM 734 C CA . GLY A 1 91 ? 2.352 -6.648 0.679 1.00 98.06 91 GLY A CA 1
ATOM 735 C C . GLY A 1 91 ? 1.155 -5.978 0.005 1.00 98.06 91 GLY A C 1
ATOM 736 O O . GLY A 1 91 ? 1.179 -5.683 -1.191 1.00 98.06 91 GLY A O 1
ATOM 737 N N . THR A 1 92 ? 0.096 -5.725 0.771 1.00 98.31 92 THR A N 1
ATOM 738 C CA . THR A 1 92 ? -1.121 -5.092 0.257 1.00 98.31 92 THR A CA 1
ATOM 739 C C . THR A 1 92 ? -1.875 -4.303 1.322 1.00 98.31 92 THR A C 1
ATOM 741 O O . THR A 1 92 ? -1.769 -4.581 2.519 1.00 98.31 92 THR A O 1
ATOM 744 N N . VAL A 1 93 ? -2.643 -3.314 0.869 1.00 97.88 93 VAL A N 1
ATOM 745 C CA . VAL A 1 93 ? -3.608 -2.553 1.660 1.00 97.88 93 VAL A CA 1
ATOM 746 C C . VAL A 1 93 ? -4.766 -2.103 0.773 1.00 97.88 93 VAL A C 1
ATOM 748 O O . VAL A 1 93 ? -4.546 -1.731 -0.378 1.00 97.88 93 VAL A O 1
ATOM 751 N N . GLY A 1 94 ? -5.977 -2.074 1.329 1.00 96.94 94 GLY A N 1
ATOM 752 C CA . GLY A 1 94 ? -7.181 -1.644 0.616 1.00 96.94 94 GLY A CA 1
ATOM 753 C C . GLY A 1 94 ? -7.801 -2.764 -0.218 1.00 96.94 94 GLY A C 1
ATOM 754 O O . GLY A 1 94 ? -7.646 -3.937 0.116 1.00 96.94 94 GLY A O 1
ATOM 755 N N . TYR A 1 95 ? -8.529 -2.387 -1.266 1.00 97.44 95 TYR A N 1
ATOM 756 C CA . TYR A 1 95 ? -9.204 -3.333 -2.154 1.00 97.44 95 TYR A CA 1
ATOM 757 C C . TYR A 1 95 ? -8.213 -4.058 -3.059 1.00 97.44 95 TYR A C 1
ATOM 759 O O . TYR A 1 95 ? -7.261 -3.455 -3.553 1.00 97.44 95 TYR A O 1
ATOM 767 N N . SER A 1 9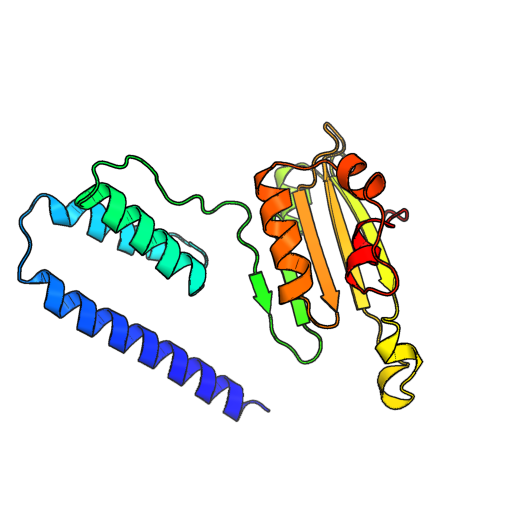6 ? -8.489 -5.328 -3.343 1.00 97.44 96 SER A N 1
ATOM 768 C CA . SER A 1 96 ? -7.948 -5.981 -4.529 1.00 97.44 96 SER A CA 1
ATOM 769 C C . SER A 1 96 ? -8.540 -5.382 -5.807 1.00 97.44 96 SER A C 1
ATOM 771 O O . SER A 1 96 ? -9.521 -4.641 -5.794 1.00 97.44 96 SER A O 1
ATOM 773 N N . GLU A 1 97 ? -7.925 -5.706 -6.941 1.00 97.31 97 GLU A N 1
ATOM 774 C CA . GLU A 1 97 ? -8.395 -5.241 -8.247 1.00 97.31 97 GLU A CA 1
ATOM 775 C C . GLU A 1 97 ? -9.802 -5.752 -8.559 1.00 97.31 97 GLU A C 1
ATOM 777 O O . GLU A 1 97 ? -10.656 -4.953 -8.925 1.00 97.31 97 GLU A O 1
ATOM 782 N N . ASP A 1 98 ? -10.065 -7.042 -8.345 1.00 97.00 98 ASP A N 1
ATOM 783 C CA . ASP A 1 98 ? -11.376 -7.635 -8.620 1.00 97.00 98 ASP A CA 1
ATOM 784 C C . ASP A 1 98 ? -12.461 -7.038 -7.710 1.00 97.00 98 ASP A C 1
ATOM 786 O O . ASP A 1 98 ? -13.522 -6.649 -8.194 1.00 97.00 98 ASP A O 1
ATOM 790 N N . GLU A 1 99 ? -12.167 -6.860 -6.416 1.00 96.62 99 GLU A N 1
ATOM 791 C CA . GLU A 1 99 ? -13.089 -6.212 -5.472 1.00 96.62 99 GLU A CA 1
ATOM 792 C C . GLU A 1 99 ? -13.354 -4.749 -5.847 1.00 96.62 99 GLU A C 1
ATOM 794 O O . GLU A 1 99 ? -14.490 -4.284 -5.775 1.00 96.62 99 GLU A O 1
ATOM 799 N N . ALA A 1 100 ? -12.329 -4.003 -6.269 1.00 97.25 100 ALA A N 1
ATOM 800 C CA . ALA A 1 100 ? -12.509 -2.620 -6.696 1.00 97.25 100 ALA A CA 1
ATOM 801 C C . ALA A 1 100 ? -13.388 -2.534 -7.953 1.00 97.25 100 ALA A C 1
ATOM 803 O O . ALA A 1 100 ? -14.273 -1.683 -8.033 1.00 97.25 100 ALA A O 1
ATOM 804 N N . LEU A 1 101 ? -13.181 -3.430 -8.921 1.00 96.81 101 LEU A N 1
ATOM 805 C CA . LEU A 1 101 ? -13.993 -3.499 -10.135 1.00 96.81 101 LEU A CA 1
ATOM 806 C C . LEU A 1 101 ? -15.451 -3.871 -9.834 1.00 96.81 101 LEU A C 1
ATOM 808 O O . LEU A 1 101 ? -16.352 -3.317 -10.463 1.00 96.81 101 LEU A O 1
ATOM 812 N N . GLU A 1 102 ? -15.686 -4.767 -8.875 1.00 97.06 102 GLU A N 1
ATOM 813 C CA . GLU A 1 102 ? -17.027 -5.160 -8.433 1.00 97.06 102 GLU A CA 1
ATOM 814 C C . GLU A 1 102 ? -17.749 -4.020 -7.696 1.00 97.06 102 GLU A C 1
ATOM 816 O O . GLU A 1 102 ? -18.909 -3.729 -7.987 1.00 97.06 102 GLU A O 1
ATOM 821 N N . VAL A 1 103 ? -17.061 -3.343 -6.773 1.00 96.44 103 VAL A N 1
ATOM 822 C CA . VAL A 1 103 ? -17.660 -2.321 -5.899 1.00 96.44 103 VAL A CA 1
ATOM 823 C C . VAL A 1 103 ? -17.847 -0.978 -6.607 1.00 96.44 103 VAL A C 1
ATOM 825 O O . VAL A 1 103 ? -18.871 -0.321 -6.418 1.00 96.44 103 VAL A O 1
ATOM 828 N N . PHE A 1 104 ? -16.870 -0.545 -7.407 1.00 96.25 104 PHE A N 1
ATOM 829 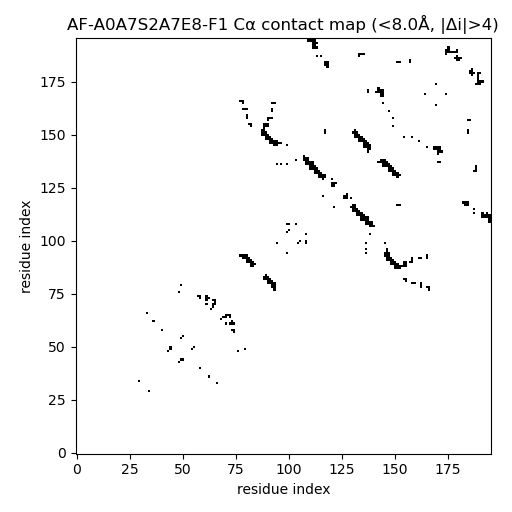C CA . PHE A 1 104 ? -16.864 0.786 -8.030 1.00 96.25 104 PHE A CA 1
ATOM 830 C C . PHE A 1 104 ? -17.263 0.755 -9.510 1.00 96.25 104 PHE A C 1
ATOM 832 O O . PHE A 1 104 ? -17.635 1.789 -10.070 1.00 96.25 104 PHE A O 1
ATOM 839 N N . GLY A 1 105 ? -17.242 -0.421 -10.139 1.00 95.69 105 GLY A N 1
ATOM 840 C CA . GLY A 1 105 ? -17.506 -0.593 -11.561 1.00 95.69 105 GLY A CA 1
ATOM 841 C C . GLY A 1 105 ? -16.263 -0.351 -12.417 1.00 95.69 105 GLY A C 1
ATOM 842 O O . GLY A 1 105 ? -15.465 0.554 -12.169 1.00 95.69 105 GLY A O 1
ATOM 843 N N . LYS A 1 106 ? -16.123 -1.149 -13.480 1.00 94.50 106 LYS A N 1
ATOM 844 C CA . LYS A 1 106 ? -14.947 -1.151 -14.364 1.00 94.50 106 LYS A CA 1
ATOM 845 C C . LYS A 1 106 ? -14.605 0.219 -14.958 1.00 94.50 106 LYS A C 1
ATOM 847 O O . LYS A 1 106 ? -13.431 0.540 -15.092 1.00 94.50 106 LYS A O 1
ATOM 852 N N . ASP A 1 107 ? -15.610 1.031 -15.274 1.00 95.31 107 ASP A N 1
ATOM 853 C CA . ASP A 1 107 ? -15.403 2.340 -15.906 1.00 95.31 107 ASP A CA 1
ATOM 854 C C . ASP A 1 107 ? -14.880 3.412 -14.934 1.00 95.31 107 ASP A C 1
ATOM 856 O O . ASP A 1 107 ? -14.317 4.419 -15.375 1.00 95.31 107 ASP A O 1
ATOM 860 N N . ASN A 1 108 ? -15.027 3.185 -13.622 1.00 96.38 108 ASN A N 1
ATOM 861 C CA . ASN A 1 108 ? -14.628 4.112 -12.558 1.00 96.38 108 ASN A CA 1
ATOM 862 C C . ASN A 1 108 ? -13.290 3.752 -11.903 1.00 96.38 108 ASN A C 1
ATOM 864 O O . ASN A 1 108 ? -12.825 4.498 -11.046 1.00 96.38 108 ASN A O 1
ATOM 868 N N . VAL A 1 109 ? -12.668 2.638 -12.284 1.00 97.88 109 VAL A N 1
ATOM 869 C CA . VAL A 1 109 ? -11.402 2.183 -11.701 1.00 97.88 109 VAL A CA 1
ATOM 870 C C . VAL A 1 109 ? -10.277 2.359 -12.711 1.00 97.88 109 VAL A C 1
ATOM 872 O O . VAL A 1 109 ? -10.383 1.950 -13.864 1.00 97.88 109 VAL A O 1
ATOM 875 N N . GLU A 1 110 ? -9.180 2.959 -12.267 1.00 98.06 110 GLU A N 1
ATOM 876 C CA . GLU A 1 110 ? -7.933 3.071 -13.018 1.00 98.06 110 GLU A CA 1
ATOM 877 C C . GLU A 1 110 ? -6.810 2.378 -12.253 1.00 98.06 110 GLU A C 1
ATOM 879 O O . GLU A 1 110 ? -6.741 2.441 -11.025 1.00 98.06 110 GLU A O 1
ATOM 884 N N . ILE A 1 111 ? -5.951 1.659 -12.974 1.00 98.25 111 ILE A N 1
ATOM 885 C CA . ILE A 1 111 ? -4.936 0.799 -12.368 1.00 98.25 111 ILE A CA 1
ATOM 886 C C . ILE A 1 111 ? -3.587 1.186 -12.933 1.00 98.25 111 ILE A C 1
ATOM 888 O O . ILE A 1 111 ? -3.283 0.880 -14.085 1.00 98.25 111 ILE A O 1
ATOM 892 N N . TYR A 1 112 ? -2.773 1.809 -12.093 1.00 98.44 112 TYR A N 1
ATOM 893 C CA . TYR A 1 112 ? -1.385 2.106 -12.397 1.00 98.44 112 TYR A CA 1
ATOM 894 C C . TYR A 1 112 ? -0.519 0.924 -11.992 1.00 98.44 112 TYR A C 1
ATOM 896 O O . TYR A 1 112 ? -0.701 0.378 -10.904 1.00 98.44 112 TYR A O 1
ATOM 904 N N . HIS A 1 113 ? 0.419 0.506 -12.837 1.00 98.06 113 HIS A N 1
ATOM 905 C CA . HIS A 1 113 ? 1.271 -0.635 -12.518 1.00 98.06 113 HIS A CA 1
ATOM 906 C C . HIS A 1 113 ? 2.644 -0.561 -13.177 1.00 98.06 113 HIS A C 1
ATOM 908 O O . HIS A 1 113 ? 2.832 0.087 -14.205 1.00 98.06 113 HIS A O 1
ATOM 914 N N . LYS A 1 114 ? 3.614 -1.258 -12.582 1.00 96.88 114 LYS A N 1
ATOM 915 C CA . LYS A 1 114 ? 4.978 -1.324 -13.104 1.00 96.88 114 LYS A CA 1
ATOM 916 C C . LYS A 1 114 ? 5.674 -2.605 -12.662 1.00 96.88 114 LYS A C 1
ATOM 918 O O . LYS A 1 114 ? 5.584 -3.005 -11.501 1.00 96.88 114 LYS A O 1
ATOM 923 N N . PHE A 1 115 ? 6.393 -3.220 -13.598 1.00 96.81 115 PHE A N 1
ATOM 924 C CA . PHE A 1 115 ? 7.459 -4.166 -13.279 1.00 96.81 115 PHE A CA 1
ATOM 925 C C . PHE A 1 115 ? 8.765 -3.396 -13.124 1.00 96.81 115 PHE A C 1
ATOM 927 O O . PHE A 1 115 ? 9.060 -2.509 -13.927 1.00 96.81 115 PHE A O 1
ATOM 934 N N . PHE A 1 116 ? 9.550 -3.745 -12.115 1.00 96.00 116 PHE A N 1
ATOM 935 C CA . PHE A 1 116 ? 10.834 -3.108 -11.855 1.00 96.00 116 PHE A CA 1
ATOM 936 C C . PHE A 1 116 ? 11.841 -4.120 -11.308 1.00 96.00 116 PHE A C 1
ATOM 938 O O . PHE A 1 116 ? 11.486 -5.221 -10.882 1.00 96.00 116 PHE A O 1
ATOM 945 N N . THR A 1 117 ? 13.115 -3.747 -11.323 1.00 95.69 117 THR A N 1
ATOM 946 C CA . THR A 1 117 ? 14.197 -4.558 -10.764 1.00 95.69 117 THR A CA 1
ATOM 947 C C . THR A 1 117 ? 14.834 -3.770 -9.626 1.00 95.69 117 THR A C 1
ATOM 949 O O . THR A 1 117 ? 15.458 -2.745 -9.904 1.00 95.69 117 THR A O 1
ATOM 952 N N . PRO A 1 118 ? 14.692 -4.214 -8.361 1.00 95.81 118 PRO A N 1
ATOM 953 C CA . PRO A 1 118 ? 15.441 -3.652 -7.243 1.00 95.81 118 PRO A CA 1
ATOM 954 C C . PRO A 1 118 ? 16.935 -3.580 -7.569 1.00 95.81 118 PRO A C 1
ATOM 956 O O . PRO A 1 118 ? 17.486 -4.510 -8.170 1.00 95.81 118 PRO A O 1
ATOM 959 N N . LEU A 1 119 ? 17.605 -2.499 -7.165 1.00 94.00 119 LEU A N 1
ATOM 960 C CA . LEU A 1 119 ? 19.023 -2.289 -7.474 1.00 94.00 119 LEU A CA 1
ATOM 961 C C . LEU A 1 119 ? 19.896 -3.441 -6.947 1.00 94.00 119 LEU A C 1
ATOM 963 O O . LEU A 1 119 ? 20.841 -3.874 -7.596 1.00 94.00 119 LEU A O 1
ATOM 967 N N . GLU A 1 120 ? 19.547 -4.007 -5.797 1.00 92.19 120 GLU A N 1
ATOM 968 C CA . GLU A 1 120 ? 20.264 -5.128 -5.192 1.00 92.19 120 GLU A CA 1
ATOM 969 C C . GLU A 1 120 ? 20.143 -6.417 -6.017 1.00 92.19 120 GLU A C 1
ATOM 971 O O . GLU A 1 120 ? 20.975 -7.318 -5.892 1.00 92.19 120 GLU A O 1
ATOM 976 N N . TRP A 1 121 ? 19.103 -6.540 -6.848 1.00 93.75 121 TRP A N 1
ATOM 977 C CA . TRP A 1 121 ? 18.911 -7.693 -7.729 1.00 93.75 121 TRP A CA 1
ATOM 978 C C . TRP A 1 121 ? 19.686 -7.543 -9.035 1.00 93.75 121 TRP A C 1
ATOM 980 O O . TRP A 1 121 ? 20.173 -8.547 -9.549 1.00 93.75 121 TRP A O 1
ATOM 990 N N . SER A 1 122 ? 19.859 -6.319 -9.545 1.00 89.06 122 SER A N 1
ATOM 991 C CA . SER A 1 122 ? 20.624 -6.081 -10.778 1.00 89.06 122 SER A CA 1
ATOM 992 C C . SER A 1 122 ? 22.122 -6.354 -10.607 1.00 89.06 122 SER A C 1
ATOM 994 O O . SER A 1 122 ? 22.789 -6.748 -11.559 1.00 89.06 122 SER A O 1
ATOM 996 N N . LEU A 1 123 ? 22.637 -6.223 -9.381 1.00 89.88 123 LEU A N 1
ATOM 997 C CA . LEU A 1 123 ? 24.027 -6.529 -9.029 1.00 89.88 123 LEU A CA 1
ATOM 998 C C . LEU A 1 123 ? 24.290 -8.027 -8.793 1.00 89.88 123 LEU A C 1
ATOM 1000 O O . LEU A 1 123 ? 25.431 -8.423 -8.557 1.00 89.88 123 LEU A O 1
ATOM 1004 N N . SER A 1 124 ? 23.255 -8.870 -8.820 1.00 88.94 124 SER A N 1
ATOM 1005 C CA . SER A 1 124 ? 23.356 -10.295 -8.507 1.00 88.94 124 SER A CA 1
ATOM 1006 C C . SER A 1 124 ? 22.965 -11.148 -9.711 1.00 88.94 124 SER A C 1
ATOM 1008 O O . SER A 1 124 ? 21.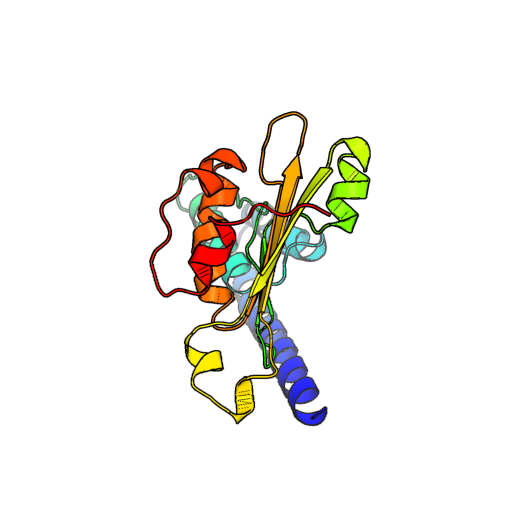796 -11.203 -10.087 1.00 88.94 124 SER A O 1
ATOM 1010 N N . GLU A 1 125 ? 23.919 -11.896 -10.276 1.00 80.38 125 GLU A N 1
ATOM 1011 C CA . GLU A 1 125 ? 23.654 -12.787 -11.420 1.00 80.38 125 GLU A CA 1
ATOM 1012 C C . GLU A 1 125 ? 22.519 -13.780 -11.132 1.00 80.38 125 GLU A C 1
ATOM 1014 O O . GLU A 1 125 ? 21.635 -13.971 -11.966 1.00 80.38 125 GLU A O 1
ATOM 1019 N N . SER A 1 126 ? 22.469 -14.336 -9.916 1.00 82.94 126 SER A N 1
ATOM 1020 C CA . SER A 1 126 ? 21.437 -15.297 -9.506 1.00 82.94 126 SER A CA 1
ATOM 1021 C C . SER A 1 126 ? 20.041 -14.688 -9.340 1.00 82.94 126 SER A C 1
ATOM 1023 O O . SER A 1 126 ? 19.054 -15.426 -9.309 1.00 82.94 126 SER A O 1
ATOM 1025 N N . ARG A 1 127 ? 19.934 -13.357 -9.238 1.00 81.69 127 ARG A N 1
ATOM 1026 C CA . ARG A 1 127 ? 18.660 -12.638 -9.077 1.00 81.69 127 ARG A CA 1
ATOM 1027 C C . ARG A 1 127 ? 18.270 -11.813 -10.296 1.00 81.69 127 ARG A C 1
ATOM 1029 O O . ARG A 1 127 ? 17.119 -11.402 -10.362 1.00 81.69 127 ARG A O 1
ATOM 1036 N N . SER A 1 128 ? 19.168 -11.653 -11.264 1.00 73.44 128 SER A N 1
ATOM 1037 C CA . SER A 1 128 ? 18.986 -10.834 -12.470 1.00 73.44 128 SER A CA 1
ATOM 1038 C C . SER A 1 128 ? 17.736 -11.166 -13.302 1.00 73.44 128 SER A C 1
ATOM 1040 O O . SER A 1 128 ? 17.225 -10.303 -14.009 1.00 73.44 128 SER A O 1
ATOM 1042 N N . HIS A 1 129 ? 17.209 -12.390 -13.195 1.00 78.75 129 HIS A N 1
ATOM 1043 C CA . HIS A 1 129 ? 15.981 -12.819 -13.874 1.00 78.75 129 HIS A CA 1
ATOM 1044 C C . HIS A 1 129 ? 14.683 -12.542 -13.094 1.00 78.75 129 HIS A C 1
ATOM 1046 O O . HIS A 1 129 ? 13.599 -12.735 -13.642 1.00 78.75 129 HIS A O 1
ATOM 1052 N N . HIS A 1 130 ? 14.759 -12.127 -11.827 1.00 85.31 130 HIS A N 1
ATOM 1053 C CA . HIS A 1 130 ? 13.576 -11.819 -11.024 1.00 85.31 130 HIS A CA 1
ATOM 1054 C C . HIS A 1 130 ? 13.129 -10.375 -11.256 1.00 85.31 130 HIS A C 1
ATOM 1056 O O . HIS A 1 130 ? 13.946 -9.460 -11.371 1.00 85.31 130 HIS A O 1
ATOM 1062 N N . GLN A 1 131 ? 11.815 -10.165 -11.272 1.00 91.38 131 GLN A N 1
ATOM 1063 C CA . GLN A 1 131 ? 11.213 -8.837 -11.326 1.00 91.38 131 GLN A CA 1
ATOM 1064 C C . GLN A 1 131 ? 10.278 -8.647 -10.142 1.00 91.38 131 GLN A C 1
ATOM 1066 O O . GLN A 1 131 ? 9.535 -9.552 -9.760 1.00 91.38 131 GLN A O 1
ATOM 1071 N N . ALA A 1 132 ? 10.358 -7.462 -9.556 1.00 96.81 132 ALA A N 1
ATOM 1072 C CA . ALA A 1 132 ? 9.383 -6.978 -8.608 1.00 96.81 132 ALA A CA 1
ATOM 1073 C C . ALA A 1 132 ? 8.231 -6.315 -9.376 1.00 96.81 132 ALA A C 1
ATOM 1075 O O . ALA A 1 132 ? 8.350 -5.962 -10.555 1.00 96.81 132 ALA A O 1
ATOM 1076 N N . PHE A 1 133 ? 7.095 -6.175 -8.711 1.00 97.81 133 PHE A N 1
ATOM 1077 C CA . PHE A 1 133 ? 5.887 -5.627 -9.300 1.00 97.81 133 PHE A CA 1
ATOM 1078 C C . PHE A 1 133 ? 5.160 -4.755 -8.289 1.00 97.81 133 PHE A C 1
ATOM 1080 O O . PHE A 1 133 ? 5.060 -5.098 -7.115 1.00 97.81 133 PHE A O 1
ATOM 1087 N N . THR A 1 134 ? 4.607 -3.646 -8.754 1.00 98.38 134 THR A N 1
ATOM 1088 C CA . THR A 1 134 ? 3.716 -2.821 -7.947 1.00 98.38 134 THR A CA 1
ATOM 1089 C C . THR A 1 134 ? 2.505 -2.396 -8.760 1.00 98.38 134 THR A C 1
ATOM 1091 O O . THR A 1 134 ? 2.603 -2.198 -9.976 1.00 98.38 134 THR A O 1
ATOM 1094 N N . LYS A 1 135 ? 1.354 -2.275 -8.095 1.00 98.38 135 LYS A N 1
ATOM 1095 C CA . LYS A 1 135 ? 0.157 -1.656 -8.664 1.00 98.38 135 LYS A CA 1
ATOM 1096 C C . LYS A 1 135 ? -0.589 -0.811 -7.639 1.00 98.38 135 LYS A C 1
ATOM 1098 O O . LYS A 1 135 ? -0.655 -1.156 -6.458 1.00 98.38 135 LYS A O 1
ATOM 1103 N N . VAL A 1 136 ? -1.193 0.263 -8.129 1.00 98.56 136 VAL A N 1
ATOM 1104 C CA . VAL A 1 136 ? -2.041 1.188 -7.379 1.00 98.56 136 VAL A CA 1
ATOM 1105 C C . VAL A 1 136 ? -3.386 1.276 -8.086 1.00 98.56 136 VAL A C 1
ATOM 1107 O O . VAL A 1 136 ? -3.453 1.524 -9.289 1.00 98.56 136 VAL A O 1
ATOM 1110 N N . ILE A 1 137 ? -4.453 1.043 -7.332 1.00 98.56 137 ILE A N 1
ATOM 1111 C CA . ILE A 1 137 ? -5.836 1.066 -7.801 1.00 98.56 137 ILE A CA 1
ATOM 1112 C C . ILE A 1 137 ? -6.441 2.399 -7.376 1.00 98.56 137 ILE A C 1
ATOM 1114 O O . ILE A 1 137 ? -6.354 2.768 -6.203 1.00 98.56 137 ILE A O 1
ATOM 1118 N N . VAL A 1 138 ? -7.047 3.117 -8.315 1.00 98.44 138 VAL A N 1
ATOM 1119 C CA . VAL A 1 138 ? -7.515 4.493 -8.139 1.00 98.44 138 VAL A CA 1
ATOM 1120 C C . VAL A 1 138 ? -8.970 4.611 -8.581 1.00 98.44 138 VAL A C 1
ATOM 1122 O O . VAL A 1 138 ? -9.359 4.082 -9.620 1.00 98.44 138 VAL A O 1
ATOM 1125 N N . ASP 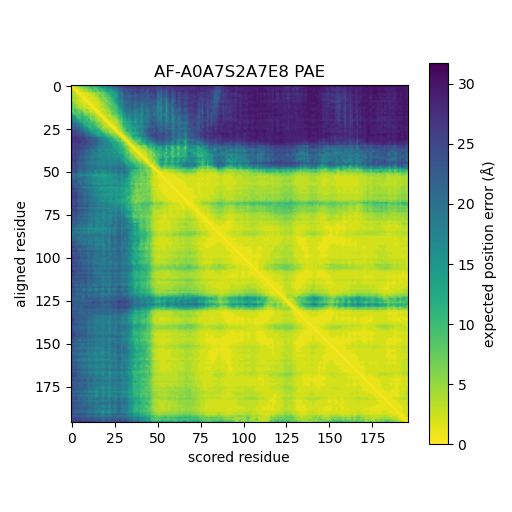A 1 139 ? -9.769 5.328 -7.798 1.00 98.00 139 ASP A N 1
ATOM 1126 C CA . ASP A 1 139 ? -11.110 5.764 -8.182 1.00 98.00 139 ASP A CA 1
ATOM 1127 C C . ASP A 1 139 ? -11.006 6.989 -9.101 1.00 98.00 139 ASP A C 1
ATOM 1129 O O . ASP A 1 139 ? -10.550 8.060 -8.692 1.00 98.00 139 ASP A O 1
ATOM 1133 N N . LYS A 1 140 ? -11.453 6.855 -10.349 1.00 96.38 140 LYS A N 1
ATOM 1134 C CA . LYS A 1 140 ? -11.392 7.913 -11.366 1.00 96.38 140 LYS A CA 1
ATOM 1135 C C . LYS A 1 140 ? -12.274 9.112 -11.030 1.00 96.38 140 LYS A C 1
ATOM 1137 O O . LYS A 1 140 ? -11.987 10.216 -11.484 1.00 96.38 140 LYS A O 1
ATOM 1142 N N . SER A 1 141 ? -13.332 8.921 -10.241 1.00 95.69 141 SER A N 1
ATOM 1143 C CA . SER A 1 141 ? -14.297 9.981 -9.929 1.00 95.69 141 SER A CA 1
ATOM 1144 C C . SER A 1 141 ? -13.723 11.053 -8.999 1.00 95.69 141 SER A C 1
ATOM 1146 O O . SER A 1 141 ? -14.079 12.226 -9.102 1.00 95.69 141 SER A O 1
ATOM 1148 N N . ASN A 1 142 ? -12.835 10.656 -8.085 1.00 96.00 142 ASN A N 1
ATOM 1149 C CA . ASN A 1 142 ? -12.319 11.515 -7.016 1.00 96.00 142 ASN A CA 1
ATOM 1150 C C . ASN A 1 142 ? -10.800 11.390 -6.804 1.00 96.00 142 ASN A C 1
ATOM 1152 O O . ASN A 1 142 ? -10.264 11.986 -5.871 1.00 96.00 142 ASN A O 1
ATOM 1156 N N . ASN A 1 143 ? -10.118 10.631 -7.665 1.00 97.00 143 ASN A N 1
ATOM 1157 C CA . ASN A 1 143 ? -8.682 10.371 -7.646 1.00 97.00 143 ASN A CA 1
ATOM 1158 C C . ASN A 1 143 ? -8.167 9.663 -6.377 1.00 97.00 143 ASN A C 1
ATOM 1160 O O . ASN A 1 143 ? -6.959 9.634 -6.154 1.00 97.00 143 ASN A O 1
ATOM 1164 N N . LYS A 1 144 ? -9.032 9.086 -5.533 1.00 98.12 144 LYS A N 1
ATOM 1165 C CA . LYS A 1 144 ? -8.605 8.389 -4.310 1.00 98.12 144 LYS A CA 1
ATOM 1166 C C . LYS A 1 144 ? -7.943 7.061 -4.620 1.00 98.12 144 LYS A C 1
ATOM 1168 O O . LYS A 1 144 ? -8.405 6.304 -5.470 1.00 98.12 144 LYS A O 1
ATOM 1173 N N . VAL A 1 145 ? -6.913 6.739 -3.848 1.00 98.38 145 VAL A N 1
ATOM 1174 C CA . VAL A 1 145 ? -6.317 5.407 -3.862 1.00 98.38 145 VAL A CA 1
ATOM 1175 C C . VAL A 1 145 ? -7.242 4.438 -3.128 1.00 98.38 145 VAL A C 1
ATOM 1177 O O . VAL A 1 145 ? -7.581 4.636 -1.960 1.00 98.38 145 VAL A O 1
ATOM 1180 N N . LEU A 1 146 ? -7.656 3.387 -3.830 1.00 98.25 146 LEU A N 1
ATOM 1181 C CA . LEU A 1 146 ? -8.519 2.316 -3.334 1.00 98.25 146 LEU A CA 1
ATOM 1182 C C . LEU A 1 146 ? -7.712 1.135 -2.795 1.00 98.25 146 LEU A C 1
ATOM 1184 O O . LEU A 1 146 ? -8.133 0.489 -1.836 1.00 98.25 146 LEU A O 1
ATOM 1188 N N . GLY A 1 147 ? -6.551 0.868 -3.391 1.00 98.31 147 GLY A N 1
ATOM 1189 C CA . GLY A 1 147 ? -5.692 -0.239 -3.003 1.00 98.31 147 GLY A CA 1
ATOM 1190 C C . GLY A 1 147 ? -4.273 -0.090 -3.529 1.00 98.31 147 GLY A C 1
ATOM 1191 O O . GLY A 1 147 ? -4.042 0.508 -4.580 1.00 98.31 147 GLY A O 1
ATOM 1192 N N . ILE A 1 148 ? -3.314 -0.629 -2.783 1.00 98.62 148 ILE A N 1
ATOM 1193 C CA . ILE A 1 148 ? -1.900 -0.674 -3.162 1.00 98.62 148 ILE A CA 1
ATOM 1194 C C . ILE A 1 148 ? -1.411 -2.104 -2.968 1.00 98.62 148 ILE A C 1
ATOM 1196 O O . ILE A 1 148 ? -1.694 -2.748 -1.954 1.00 98.62 148 ILE A O 1
ATOM 1200 N N . HIS A 1 149 ? -0.665 -2.596 -3.949 1.00 98.62 149 HIS A N 1
ATOM 1201 C CA . HIS A 1 149 ? -0.105 -3.937 -3.965 1.00 98.62 149 HIS A CA 1
ATOM 1202 C C . HIS A 1 149 ? 1.357 -3.871 -4.371 1.00 98.62 149 HIS A C 1
ATOM 1204 O O . HIS A 1 149 ? 1.690 -3.277 -5.393 1.00 98.62 149 HIS A O 1
ATOM 1210 N N . PHE A 1 150 ? 2.206 -4.543 -3.608 1.00 98.62 150 PHE A N 1
ATOM 1211 C CA . PHE A 1 150 ? 3.641 -4.564 -3.819 1.00 98.62 150 PHE A CA 1
ATOM 1212 C C . PHE A 1 150 ? 4.153 -5.997 -3.698 1.00 98.62 150 PHE A C 1
ATOM 1214 O O . PHE A 1 150 ? 3.924 -6.666 -2.694 1.00 98.62 150 PHE A O 1
ATOM 1221 N N . LEU A 1 151 ? 4.840 -6.475 -4.725 1.00 98.31 151 LEU A N 1
ATOM 1222 C CA . LEU A 1 151 ? 5.511 -7.765 -4.775 1.00 98.31 151 LEU A CA 1
ATOM 1223 C C . LEU A 1 151 ? 7.004 -7.498 -4.955 1.00 98.31 151 LEU A C 1
ATOM 1225 O O . LEU A 1 151 ? 7.428 -7.054 -6.020 1.00 98.31 151 LEU A O 1
ATOM 1229 N N . GLY A 1 152 ? 7.804 -7.759 -3.931 1.00 96.94 152 GLY A N 1
ATOM 1230 C CA . GLY A 1 152 ? 9.214 -7.394 -3.943 1.00 96.94 152 GLY A CA 1
ATOM 1231 C C . GLY A 1 152 ? 9.917 -7.692 -2.623 1.00 96.94 152 GLY A C 1
ATOM 1232 O O . GLY A 1 152 ? 9.323 -8.273 -1.715 1.00 96.94 152 GLY A O 1
ATOM 1233 N N . PRO A 1 153 ? 11.202 -7.328 -2.507 1.00 95.25 153 PRO A N 1
ATOM 1234 C CA . PRO A 1 153 ? 11.923 -7.459 -1.251 1.00 95.25 153 PRO A CA 1
ATOM 1235 C C . PRO A 1 153 ? 11.357 -6.476 -0.216 1.00 95.25 153 PRO A C 1
ATOM 1237 O O . PRO A 1 153 ? 10.979 -5.357 -0.567 1.00 95.25 153 PRO A O 1
ATOM 1240 N N . ASN A 1 154 ? 11.317 -6.887 1.056 1.00 97.25 154 ASN A N 1
ATOM 1241 C CA . ASN A 1 154 ? 10.928 -6.029 2.180 1.00 97.25 154 ASN A CA 1
ATOM 1242 C C . ASN A 1 154 ? 9.516 -5.428 2.035 1.00 97.25 154 ASN A C 1
ATOM 1244 O O . ASN A 1 154 ? 9.276 -4.283 2.424 1.00 97.25 154 ASN A O 1
ATOM 1248 N N . ALA A 1 155 ? 8.568 -6.186 1.478 1.00 98.00 155 ALA A N 1
ATOM 1249 C CA . ALA A 1 155 ? 7.217 -5.709 1.206 1.00 98.00 155 ALA A CA 1
ATOM 1250 C C . ALA A 1 155 ? 6.498 -5.239 2.478 1.00 98.00 155 ALA A C 1
ATOM 1252 O O . ALA A 1 155 ? 5.757 -4.259 2.429 1.00 98.00 155 ALA A O 1
ATOM 1253 N N . GLY A 1 156 ? 6.748 -5.892 3.618 1.00 97.38 156 GLY A N 1
ATOM 1254 C CA . GLY A 1 156 ? 6.187 -5.469 4.905 1.00 97.38 156 GLY A CA 1
ATOM 1255 C C . GLY A 1 156 ? 6.621 -4.055 5.302 1.00 97.38 156 GLY A C 1
ATOM 1256 O O . GLY A 1 156 ? 5.784 -3.233 5.676 1.00 97.38 156 GLY A O 1
ATOM 1257 N N . GLU A 1 157 ? 7.910 -3.750 5.138 1.00 97.94 157 GLU A N 1
ATOM 1258 C CA . GLU A 1 157 ? 8.489 -2.442 5.469 1.00 97.94 157 GLU A CA 1
ATOM 1259 C C . GLU A 1 157 ? 7.970 -1.346 4.534 1.00 97.94 157 GLU A C 1
ATOM 1261 O O . GLU A 1 157 ? 7.570 -0.270 4.982 1.00 97.94 157 GLU A O 1
ATOM 1266 N N . VAL A 1 158 ? 7.907 -1.640 3.230 1.00 97.75 158 VAL A N 1
ATOM 1267 C CA . VAL A 1 158 ? 7.366 -0.718 2.222 1.00 97.75 158 VAL A CA 1
ATOM 1268 C C . VAL A 1 158 ? 5.901 -0.400 2.526 1.00 97.75 158 VAL A C 1
ATOM 1270 O O . VAL A 1 158 ? 5.506 0.765 2.600 1.00 97.75 158 VAL A O 1
ATOM 1273 N N . MET A 1 159 ? 5.079 -1.430 2.741 1.00 98.06 159 MET A N 1
ATOM 1274 C CA . MET A 1 159 ? 3.632 -1.268 2.867 1.00 98.06 159 MET A CA 1
ATOM 1275 C C . MET A 1 159 ? 3.187 -0.648 4.192 1.00 98.06 159 MET A C 1
ATOM 1277 O O . MET A 1 159 ? 2.120 -0.033 4.237 1.00 98.06 159 MET A O 1
ATOM 1281 N N . GLN A 1 160 ? 3.971 -0.753 5.268 1.00 97.75 160 GLN A N 1
ATOM 1282 C CA . GLN A 1 160 ? 3.608 -0.186 6.571 1.00 97.75 160 GLN A CA 1
ATOM 1283 C C . GLN A 1 160 ? 3.402 1.340 6.515 1.00 97.75 160 GLN A C 1
ATOM 1285 O O . GLN A 1 160 ? 2.457 1.862 7.121 1.00 97.75 160 GLN A O 1
ATOM 1290 N N . GLY A 1 161 ? 4.244 2.055 5.759 1.00 96.62 16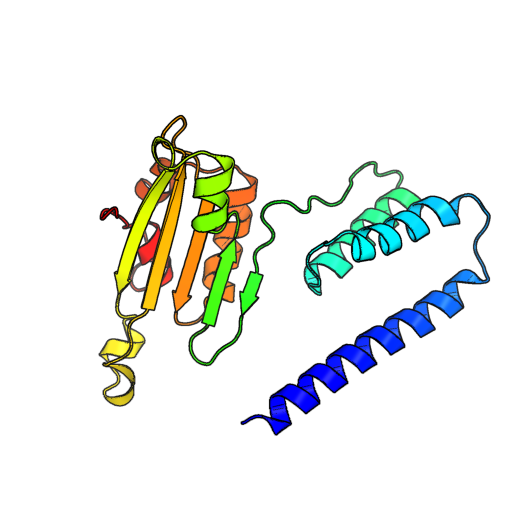1 GLY A N 1
ATOM 1291 C CA . GLY A 1 161 ? 4.109 3.499 5.545 1.00 96.62 161 GLY A CA 1
ATOM 1292 C C . GLY A 1 161 ? 2.840 3.847 4.764 1.00 96.62 161 GLY A C 1
ATOM 1293 O O . GLY A 1 161 ? 2.034 4.672 5.207 1.00 96.62 161 GLY A O 1
ATOM 1294 N N . TYR A 1 162 ? 2.601 3.143 3.655 1.00 97.44 162 TYR A N 1
ATOM 1295 C CA . TYR A 1 162 ? 1.403 3.333 2.834 1.00 97.44 162 TYR A CA 1
ATOM 1296 C C . TYR A 1 162 ? 0.109 2.968 3.568 1.00 97.44 162 TYR A C 1
ATOM 1298 O O . TYR A 1 162 ? -0.913 3.602 3.331 1.00 97.44 162 TYR A O 1
ATOM 1306 N N . GLY A 1 163 ? 0.138 2.047 4.534 1.00 96.38 163 GLY A N 1
ATOM 1307 C CA . GLY A 1 163 ? -1.006 1.786 5.414 1.00 96.38 163 GLY A CA 1
ATOM 1308 C C . GLY A 1 163 ? -1.474 3.016 6.181 1.00 96.38 163 GLY A C 1
ATOM 1309 O O . GLY A 1 163 ? -2.672 3.292 6.275 1.00 96.38 163 GLY A O 1
ATOM 1310 N N . THR A 1 164 ? -0.524 3.808 6.677 1.00 95.81 164 THR A N 1
ATOM 1311 C CA . THR A 1 164 ? -0.827 5.078 7.348 1.00 95.81 164 THR A CA 1
ATOM 1312 C C . THR A 1 164 ? -1.404 6.092 6.363 1.00 95.81 164 THR A C 1
ATOM 1314 O O . THR A 1 164 ? -2.390 6.762 6.677 1.00 95.81 164 THR A O 1
ATOM 1317 N N . ALA A 1 165 ? -0.842 6.169 5.154 1.00 96.75 165 ALA A N 1
ATOM 1318 C CA . ALA A 1 165 ? -1.333 7.049 4.097 1.00 96.75 165 ALA A CA 1
ATOM 1319 C C . ALA A 1 165 ? -2.769 6.684 3.669 1.00 96.75 165 ALA A C 1
ATOM 1321 O O . ALA A 1 165 ? -3.641 7.547 3.582 1.00 96.75 165 ALA A O 1
ATOM 1322 N N . MET A 1 166 ? -3.070 5.395 3.524 1.00 97.06 166 MET A N 1
ATOM 1323 C CA . MET A 1 166 ? -4.410 4.903 3.193 1.00 97.06 166 MET A CA 1
ATOM 1324 C C . MET A 1 166 ? -5.447 5.234 4.269 1.00 97.06 166 MET A C 1
ATOM 1326 O O . MET A 1 166 ? -6.599 5.525 3.944 1.00 97.06 166 MET A O 1
ATOM 1330 N N . LYS A 1 167 ? -5.063 5.278 5.552 1.00 94.44 167 LYS A N 1
ATOM 1331 C CA . LYS A 1 167 ? -5.946 5.781 6.622 1.00 94.44 167 LYS A CA 1
ATOM 1332 C C . LYS A 1 167 ? -6.270 7.275 6.487 1.00 94.44 167 LYS A C 1
ATOM 1334 O O . LYS A 1 167 ? -7.265 7.729 7.048 1.00 94.44 167 LYS A O 1
ATOM 1339 N N . LYS A 1 168 ? -5.477 8.042 5.731 1.00 95.94 168 LYS A N 1
ATOM 1340 C CA . LYS A 1 168 ? -5.729 9.454 5.394 1.00 95.94 168 LYS A CA 1
ATOM 1341 C C . LYS A 1 168 ? -6.454 9.652 4.061 1.00 95.94 168 LYS A C 1
ATOM 1343 O O . LYS A 1 168 ? -6.703 10.796 3.702 1.00 95.94 168 LYS A O 1
ATOM 1348 N N . CYS A 1 169 ? -6.863 8.572 3.386 1.00 94.69 169 CYS A N 1
ATOM 1349 C CA . CYS A 1 169 ? -7.585 8.625 2.111 1.00 94.69 169 CYS A CA 1
ATOM 1350 C C . CYS A 1 169 ? -6.828 9.418 1.032 1.00 94.69 169 CYS A C 1
ATOM 1352 O O . CYS A 1 169 ? -7.421 10.279 0.380 1.00 94.69 169 CYS A O 1
ATOM 1354 N N . ILE A 1 170 ? -5.528 9.141 0.884 1.00 97.81 170 ILE A N 1
ATOM 1355 C CA . ILE A 1 170 ? -4.679 9.778 -0.129 1.00 97.81 170 ILE A CA 1
ATOM 1356 C C . ILE A 1 170 ? -5.235 9.620 -1.547 1.00 97.81 170 ILE A C 1
ATOM 1358 O O . ILE A 1 170 ? -5.928 8.652 -1.878 1.00 97.81 170 ILE A O 1
ATOM 1362 N N . THR A 1 171 ? -4.888 10.582 -2.388 1.00 98.38 171 THR A N 1
ATOM 1363 C CA . THR A 1 171 ? -5.139 10.575 -3.824 1.00 98.38 171 THR A CA 1
ATOM 1364 C C . THR A 1 171 ? -3.930 10.056 -4.594 1.00 98.38 171 THR A C 1
ATOM 1366 O O . THR A 1 171 ? -2.811 10.021 -4.079 1.00 98.38 171 THR A O 1
ATOM 1369 N N . PHE A 1 172 ? -4.130 9.655 -5.849 1.00 98.00 172 PHE A N 1
ATOM 1370 C CA . PHE A 1 172 ? -3.014 9.313 -6.729 1.00 98.00 172 PHE A CA 1
ATOM 1371 C C . PHE A 1 172 ? -2.102 10.522 -6.965 1.00 98.00 172 PHE A C 1
ATOM 1373 O O . PHE A 1 172 ? -0.887 10.370 -7.053 1.00 98.00 172 PHE A O 1
ATOM 1380 N N . LYS A 1 173 ? -2.670 11.734 -6.984 1.00 97.38 173 LYS A N 1
ATOM 1381 C CA . LYS A 1 173 ? -1.892 12.972 -7.034 1.00 97.38 173 LYS A CA 1
ATOM 1382 C C . LYS A 1 173 ? -0.923 13.099 -5.852 1.00 97.38 173 LYS A C 1
ATOM 1384 O O . LYS A 1 173 ? 0.226 13.457 -6.074 1.00 97.38 173 LYS A O 1
ATOM 1389 N N . ASP A 1 174 ? -1.348 12.764 -4.631 1.00 98.06 174 ASP A N 1
ATOM 1390 C CA . ASP A 1 174 ? -0.464 12.807 -3.454 1.00 98.06 174 ASP A CA 1
ATOM 1391 C C . ASP A 1 174 ? 0.735 11.855 -3.612 1.00 98.06 174 ASP A C 1
ATOM 1393 O O . ASP A 1 174 ? 1.852 12.189 -3.216 1.00 98.06 174 ASP A O 1
ATOM 1397 N N . LEU A 1 175 ? 0.524 10.684 -4.230 1.00 97.31 175 LEU A N 1
ATOM 1398 C CA . LEU A 1 175 ? 1.616 9.769 -4.577 1.00 97.31 175 LEU A CA 1
ATOM 1399 C C . LEU A 1 175 ? 2.529 10.373 -5.646 1.00 97.31 175 LEU A C 1
ATOM 1401 O O . LEU A 1 175 ? 3.736 10.400 -5.448 1.00 97.31 175 LEU A O 1
ATOM 1405 N N . ALA A 1 176 ? 1.969 10.886 -6.742 1.00 96.00 176 ALA A N 1
ATOM 1406 C CA . ALA A 1 176 ? 2.736 11.435 -7.862 1.00 96.00 176 ALA A CA 1
ATOM 1407 C C . ALA A 1 176 ? 3.535 12.703 -7.500 1.00 96.00 176 ALA A C 1
ATOM 1409 O O . ALA A 1 176 ? 4.597 12.949 -8.067 1.00 96.00 176 ALA A O 1
ATOM 1410 N N . ASP A 1 177 ? 3.042 13.507 -6.555 1.00 97.25 177 ASP A N 1
ATOM 1411 C CA . ASP A 1 177 ? 3.741 14.689 -6.042 1.00 97.25 177 ASP A CA 1
ATOM 1412 C C . ASP A 1 177 ? 4.857 14.327 -5.039 1.00 97.25 177 ASP A C 1
ATOM 1414 O O . ASP A 1 177 ? 5.703 15.166 -4.713 1.00 97.25 177 ASP A O 1
ATOM 1418 N N . THR A 1 178 ? 4.859 13.098 -4.510 1.00 97.81 178 THR A N 1
ATOM 1419 C CA . THR A 1 178 ? 5.840 12.659 -3.514 1.00 97.81 178 THR A CA 1
ATOM 1420 C C . THR A 1 178 ? 7.189 12.384 -4.175 1.00 97.81 178 THR A C 1
ATOM 1422 O O . THR A 1 178 ? 7.319 11.543 -5.062 1.00 97.81 178 THR A O 1
ATOM 1425 N N . VAL A 1 179 ? 8.238 13.056 -3.691 1.00 98.06 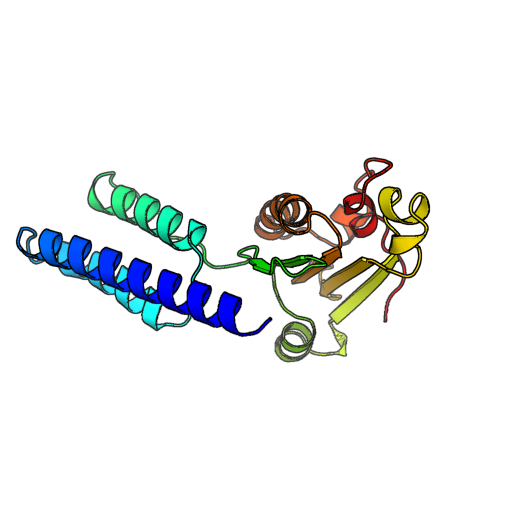179 VAL A N 1
ATOM 1426 C CA . VAL A 1 179 ? 9.612 12.820 -4.152 1.00 98.06 179 VAL A CA 1
ATOM 1427 C C . VAL A 1 179 ? 10.119 11.483 -3.609 1.00 98.06 179 VAL A C 1
ATOM 1429 O O . VAL A 1 179 ? 10.194 11.280 -2.397 1.00 98.06 179 VAL A O 1
ATOM 1432 N N . GLY A 1 180 ? 10.482 10.579 -4.519 1.00 97.25 180 GLY A N 1
ATOM 1433 C CA . GLY A 1 180 ? 11.059 9.279 -4.189 1.00 97.25 180 GLY A CA 1
ATOM 1434 C C . GLY A 1 180 ? 12.423 9.380 -3.501 1.00 97.25 180 GLY A C 1
ATOM 1435 O O . GLY A 1 180 ? 13.218 10.280 -3.775 1.00 97.25 180 GLY A O 1
ATOM 1436 N N . ILE A 1 181 ? 12.703 8.426 -2.612 1.00 98.25 181 ILE A N 1
ATOM 1437 C CA . ILE A 1 181 ? 14.041 8.227 -2.046 1.00 98.25 181 ILE A CA 1
ATOM 1438 C C . ILE A 1 181 ? 14.790 7.263 -2.965 1.00 98.25 181 ILE A C 1
ATOM 1440 O O . ILE A 1 181 ? 14.342 6.133 -3.145 1.00 98.25 181 ILE A O 1
ATOM 1444 N N . HIS A 1 182 ? 15.935 7.690 -3.495 1.00 97.12 182 HIS A N 1
ATOM 1445 C CA . HIS A 1 182 ? 16.700 6.916 -4.470 1.00 97.12 182 HIS A CA 1
ATOM 1446 C C . HIS A 1 182 ? 18.067 6.466 -3.917 1.00 97.12 182 HIS A C 1
ATOM 1448 O O . HIS A 1 182 ? 18.787 7.307 -3.366 1.00 97.12 182 HIS A O 1
ATOM 1454 N N . PRO A 1 183 ? 18.484 5.194 -4.094 1.00 95.56 183 PRO A N 1
ATOM 1455 C CA . PRO A 1 183 ? 17.729 4.079 -4.677 1.00 95.56 183 PRO A CA 1
ATOM 1456 C C . PRO A 1 183 ? 16.890 3.338 -3.622 1.00 95.56 183 PRO A C 1
ATOM 1458 O O . PRO A 1 183 ? 17.426 2.892 -2.607 1.00 95.56 183 PRO A O 1
ATOM 1461 N N . THR A 1 184 ? 15.587 3.159 -3.857 1.00 97.56 184 THR A N 1
ATOM 1462 C CA . THR A 1 184 ? 14.737 2.287 -3.023 1.00 97.56 184 THR A CA 1
ATOM 1463 C C . THR A 1 184 ? 13.707 1.540 -3.861 1.00 97.56 184 THR A C 1
ATOM 1465 O O . THR A 1 184 ? 13.243 2.030 -4.874 1.00 97.56 184 THR A O 1
ATOM 1468 N N . SER A 1 185 ? 13.256 0.362 -3.419 1.00 96.75 185 SER A N 1
ATOM 1469 C CA . SER A 1 185 ? 12.123 -0.298 -4.099 1.00 96.75 185 SER A CA 1
ATOM 1470 C C . SER A 1 185 ? 10.789 0.429 -3.864 1.00 96.75 185 SER A C 1
ATOM 1472 O O . SER A 1 185 ? 9.856 0.284 -4.646 1.00 96.75 185 SER A O 1
ATOM 1474 N N . ALA A 1 186 ? 10.679 1.208 -2.783 1.00 97.25 186 ALA A N 1
ATOM 1475 C CA . ALA A 1 186 ? 9.457 1.927 -2.428 1.00 97.25 186 ALA A CA 1
ATOM 1476 C C . ALA A 1 186 ? 9.182 3.137 -3.338 1.00 97.25 186 ALA A C 1
ATOM 1478 O O . ALA A 1 186 ? 8.016 3.505 -3.499 1.00 97.25 186 ALA A O 1
ATOM 1479 N N . GLU A 1 187 ? 10.221 3.743 -3.934 1.00 97.75 187 GLU A N 1
ATOM 1480 C CA . GLU A 1 187 ? 10.075 4.891 -4.847 1.00 97.75 187 GLU A CA 1
ATOM 1481 C C . GLU A 1 187 ? 9.290 4.539 -6.123 1.00 97.75 187 GLU A C 1
ATOM 1483 O O . GLU A 1 187 ? 8.689 5.396 -6.770 1.00 97.75 187 GLU A O 1
ATOM 1488 N N . GLU A 1 188 ? 9.231 3.254 -6.458 1.00 97.31 188 GLU A N 1
ATOM 1489 C CA . GLU A 1 188 ? 8.514 2.735 -7.621 1.00 97.31 188 GLU A CA 1
ATOM 1490 C C . GLU A 1 188 ? 6.998 2.942 -7.522 1.00 97.31 188 GLU A C 1
ATOM 1492 O O . GLU A 1 188 ? 6.328 3.033 -8.545 1.00 97.31 188 GLU A O 1
ATOM 1497 N N . ILE A 1 189 ? 6.446 3.065 -6.307 1.00 97.75 189 ILE A N 1
ATOM 1498 C CA . ILE A 1 189 ? 5.019 3.360 -6.086 1.00 97.75 189 ILE A CA 1
ATOM 1499 C C . ILE A 1 189 ? 4.692 4.827 -6.408 1.00 97.75 189 ILE A C 1
ATOM 1501 O O . ILE A 1 189 ? 3.611 5.107 -6.923 1.00 97.75 189 ILE A O 1
ATOM 1505 N N . VAL A 1 190 ? 5.613 5.757 -6.136 1.00 97.56 190 VAL A N 1
ATOM 1506 C CA . VAL A 1 190 ? 5.405 7.207 -6.338 1.00 97.56 190 VAL A CA 1
ATOM 1507 C C . VAL A 1 190 ? 5.824 7.688 -7.731 1.00 97.56 190 VAL A C 1
ATOM 1509 O O . VAL A 1 190 ? 5.552 8.821 -8.106 1.00 97.56 190 VAL A O 1
ATOM 1512 N N . THR A 1 191 ? 6.441 6.820 -8.535 1.00 96.56 191 THR A N 1
ATOM 1513 C CA . THR A 1 191 ? 6.871 7.112 -9.917 1.00 96.56 191 THR A CA 1
ATOM 1514 C C . THR A 1 191 ? 6.034 6.386 -10.979 1.00 96.56 191 THR A C 1
ATOM 1516 O O . THR A 1 191 ? 6.436 6.274 -12.141 1.00 96.56 191 THR A O 1
ATOM 1519 N N . LEU A 1 192 ? 4.857 5.882 -10.597 1.00 96.00 192 LEU A N 1
ATOM 1520 C CA . LEU A 1 192 ? 3.930 5.202 -11.497 1.00 96.00 192 LEU A CA 1
ATOM 1521 C C . LEU A 1 192 ? 3.333 6.151 -12.545 1.00 96.00 192 LEU A C 1
ATOM 1523 O O . LEU A 1 192 ? 2.891 7.252 -12.232 1.00 96.00 192 LEU A O 1
ATOM 1527 N N . SER A 1 193 ? 3.265 5.688 -13.793 1.00 92.12 193 SER A N 1
ATOM 1528 C CA . SER A 1 193 ? 2.695 6.458 -14.912 1.00 92.12 193 SER A CA 1
ATOM 1529 C C . SER A 1 193 ? 1.934 5.616 -15.938 1.00 92.12 193 SER A C 1
ATOM 1531 O O . SER A 1 193 ? 1.102 6.150 -16.665 1.00 92.12 193 SER A O 1
ATOM 1533 N N . VAL A 1 194 ? 2.192 4.307 -15.995 1.00 92.31 194 VAL A N 1
ATOM 1534 C CA . VAL A 1 194 ? 1.555 3.384 -16.943 1.00 92.31 194 VAL A CA 1
ATOM 1535 C C . VAL A 1 194 ? 0.278 2.813 -16.339 1.00 92.31 194 VAL A C 1
ATOM 1537 O O . VAL A 1 194 ? 0.296 2.330 -15.204 1.00 92.31 194 VAL A O 1
ATOM 1540 N N . THR A 1 195 ? -0.805 2.841 -17.114 1.00 93.44 195 THR A N 1
ATOM 1541 C CA . THR A 1 195 ? -2.109 2.266 -16.764 1.00 93.44 195 THR A CA 1
ATOM 1542 C C . THR A 1 195 ? -2.423 1.017 -17.593 1.00 93.44 195 THR A C 1
ATOM 1544 O O . THR A 1 195 ? -1.835 0.813 -18.657 1.00 93.44 195 THR A O 1
ATOM 1547 N N . LYS A 1 196 ? -3.311 0.160 -17.069 1.00 89.06 196 LYS A N 1
ATOM 1548 C CA . LYS A 1 196 ? -3.824 -1.042 -17.755 1.00 89.06 196 LYS A CA 1
ATOM 1549 C C . LYS A 1 196 ? -4.804 -0.734 -18.885 1.00 89.06 196 LYS A C 1
ATOM 1551 O O . LYS A 1 196 ? -5.589 0.229 -18.738 1.00 89.06 196 LYS A O 1
#

InterPro domains:
  IPR004099 Pyridine nucleotide-disulphide oxidoreductase, dimerisation domain [PF02852] (81-191)
  IPR016156 FAD/NAD-linked reductase, dimerisation domain superfamily [G3DSA:3.30.390.30] (79-196)
  IPR016156 FAD/NAD-linked reductase, dimerisation domain superfamily [SSF55424] (77-193)
  IPR036188 FAD/NAD(P)-binding domain superfamily [G3DSA:3.50.50.60] (43-78)
  IPR046952 Glutathione reductase/thioredoxin reductase-like [PTHR42737] (48-193)

Secondary structure (DSSP, 8-state):
-HHHHHHHHHHHHHHHHHHHHHHHHHTTS--TTHHHHHHHHHHHHHTT----HHHHHHHHHHHHHHHHH---PPP--TT--EEE-SSSEEEEEE--HHHHHHHH-GGGEEEEEEEE--HHHHT-TTTTT--EEEEEEEETTT-BEEEEEEEETTHHHHHHHHHHHHHTT-BHHHHHTSPPPSS-STHHHHT---B-

Sequence (196 aa):
GLRNIYCFLRFLMRFFVCLTECIVLTMRVIDSLFCFDLLFFFDKFAQGIPELTPVAIQAGINLSRRLFGGSTESMDYKNICTTVFTPIEYGTVGYSEDEALEVFGKDNVEIYHKFFTPLEWSLSESRSHHQAFTKVIVDKSNNKVLGIHFLGPNAGEVMQGYGTAMKKCITFKDLADTVGIHPTSAEEIVTLSVTK

Radius of gyration: 20.57 Å; Cα contacts (8 Å, |Δi|>4): 259; chains: 1; bounding box: 47×45×56 Å

pLDDT: mean 82.41, std 21.64, range [32.28, 98.62]